Protein AF-A0AAD2KLX4-F1 (afdb_monomer)

Structure (mmCIF, N/CA/C/O backbone):
data_AF-A0AAD2KLX4-F1
#
_entry.id   AF-A0AAD2KLX4-F1
#
loop_
_atom_site.group_PDB
_atom_site.id
_atom_site.type_symbol
_atom_site.label_atom_id
_atom_site.label_alt_id
_atom_site.label_comp_id
_atom_site.label_asym_id
_atom_site.label_entity_id
_atom_site.label_seq_id
_atom_site.pdbx_PDB_ins_code
_atom_site.Cartn_x
_atom_site.Cartn_y
_atom_site.Cartn_z
_atom_site.occupancy
_atom_site.B_iso_or_equiv
_atom_site.auth_seq_id
_atom_site.auth_comp_id
_atom_site.auth_asym_id
_atom_site.auth_atom_id
_atom_site.pdbx_PDB_model_num
ATOM 1 N N . MET A 1 1 ? -12.141 11.901 -12.619 1.00 34.97 1 MET A N 1
ATOM 2 C CA . MET A 1 1 ? -11.637 10.530 -12.372 1.00 34.97 1 MET A CA 1
ATOM 3 C C . MET A 1 1 ? -11.408 9.845 -13.720 1.00 34.97 1 MET A C 1
ATOM 5 O O . MET A 1 1 ? -12.305 9.192 -14.237 1.00 34.97 1 MET A O 1
ATOM 9 N N . ALA A 1 2 ? -10.255 10.088 -14.349 1.00 36.78 2 ALA A N 1
ATOM 10 C CA . ALA A 1 2 ? -9.918 9.531 -15.660 1.00 36.78 2 ALA A CA 1
ATOM 11 C C . ALA A 1 2 ? -9.319 8.126 -15.485 1.00 36.78 2 ALA A C 1
ATOM 13 O O . ALA A 1 2 ? -8.356 7.954 -14.743 1.00 36.78 2 ALA A O 1
ATOM 14 N N . ARG A 1 3 ? -9.912 7.119 -16.136 1.00 39.81 3 ARG A N 1
ATOM 15 C CA . ARG A 1 3 ? -9.394 5.741 -16.145 1.00 39.81 3 ARG A CA 1
ATOM 16 C C . ARG A 1 3 ? -8.003 5.719 -16.804 1.00 39.81 3 ARG A C 1
ATOM 18 O O . ARG A 1 3 ? -7.847 6.345 -17.855 1.00 39.81 3 ARG A O 1
ATOM 25 N N . PRO A 1 4 ? -7.003 5.020 -16.237 1.00 37.59 4 PRO A N 1
ATOM 26 C CA . PRO A 1 4 ? -5.656 5.006 -16.793 1.00 37.59 4 PRO A CA 1
ATOM 27 C C . PRO A 1 4 ? -5.650 4.298 -18.156 1.00 37.59 4 PRO A C 1
ATOM 29 O O . PRO A 1 4 ? -6.013 3.127 -18.272 1.00 37.59 4 PRO A O 1
ATOM 32 N N . ARG A 1 5 ? -5.251 5.046 -19.192 1.00 45.47 5 ARG A N 1
ATOM 33 C CA . ARG A 1 5 ? -5.024 4.582 -20.567 1.00 45.47 5 ARG A CA 1
ATOM 34 C C . ARG A 1 5 ? -3.809 3.653 -20.587 1.00 45.47 5 ARG A C 1
ATOM 36 O O . ARG A 1 5 ? -2.676 4.120 -20.608 1.00 45.47 5 ARG A O 1
ATOM 43 N N . ILE A 1 6 ? -4.038 2.345 -20.577 1.00 45.44 6 ILE A N 1
ATOM 44 C CA . ILE A 1 6 ? -2.997 1.332 -20.773 1.00 45.44 6 ILE A CA 1
ATOM 45 C C . ILE A 1 6 ? -3.353 0.601 -22.072 1.00 45.44 6 ILE A C 1
ATOM 47 O O . ILE A 1 6 ? -4.225 -0.259 -22.076 1.00 45.44 6 ILE A O 1
ATOM 51 N N . LEU A 1 7 ? -2.678 1.034 -23.147 1.00 59.00 7 LEU A N 1
ATOM 52 C CA . LEU A 1 7 ? -2.847 0.721 -24.577 1.00 59.00 7 LEU A CA 1
ATOM 53 C C . LEU A 1 7 ? -4.200 1.116 -25.211 1.00 59.00 7 LEU A C 1
ATOM 55 O O . LEU A 1 7 ? -5.100 0.285 -25.311 1.00 59.00 7 LEU A O 1
ATOM 59 N N . PRO A 1 8 ? -4.351 2.345 -25.744 1.00 63.38 8 PRO A N 1
ATOM 60 C CA . PRO A 1 8 ? -5.292 2.553 -26.830 1.00 63.38 8 PRO A CA 1
ATOM 61 C C . PRO A 1 8 ? -4.648 1.975 -28.094 1.00 63.38 8 PRO A C 1
ATOM 63 O O . PRO A 1 8 ? -3.840 2.640 -28.739 1.00 63.38 8 PRO A O 1
ATOM 66 N N . LEU A 1 9 ? -4.976 0.729 -28.451 1.00 63.53 9 LEU A N 1
ATOM 67 C CA . LEU A 1 9 ? -4.915 0.396 -29.874 1.00 63.53 9 LEU A CA 1
ATOM 68 C C . LEU A 1 9 ? -5.769 1.445 -30.601 1.00 63.53 9 LEU A C 1
ATOM 70 O O . LEU A 1 9 ? -6.871 1.729 -30.119 1.00 63.53 9 LEU A O 1
ATOM 74 N N . PRO A 1 10 ? -5.290 2.040 -31.707 1.00 77.38 10 PRO A N 1
ATOM 75 C CA . PRO A 1 10 ? -6.130 2.869 -32.558 1.00 77.38 10 PRO A CA 1
ATOM 76 C C . PRO A 1 10 ? -7.453 2.146 -32.829 1.00 77.38 10 PRO A C 1
ATOM 78 O O . PRO A 1 10 ? -7.454 0.935 -33.066 1.00 77.38 10 PRO A O 1
ATOM 81 N N . ASP A 1 11 ? -8.581 2.860 -32.798 1.00 71.06 11 ASP A N 1
ATOM 82 C CA . ASP A 1 11 ? -9.908 2.251 -33.001 1.00 71.06 11 ASP A CA 1
ATOM 83 C C . ASP A 1 11 ? -9.987 1.460 -34.322 1.00 71.06 11 ASP A C 1
ATOM 85 O O . ASP A 1 11 ? -10.720 0.472 -34.435 1.00 71.06 11 ASP A O 1
ATOM 89 N N . GLU A 1 12 ? -9.176 1.857 -35.304 1.00 76.62 12 GLU A N 1
ATOM 90 C CA . GLU A 1 12 ? -8.983 1.180 -36.588 1.00 76.62 12 GLU A CA 1
ATOM 91 C C . GLU A 1 12 ? -8.383 -0.228 -36.457 1.00 76.62 12 GLU A C 1
ATOM 93 O O . GLU A 1 12 ? -8.753 -1.112 -37.223 1.00 76.62 12 GLU A O 1
ATOM 98 N N . GLN A 1 13 ? -7.520 -0.467 -35.466 1.00 81.06 13 GLN A N 1
ATOM 99 C CA . GLN A 1 13 ? -6.910 -1.769 -35.171 1.00 81.06 13 GLN A CA 1
ATOM 100 C C . GLN A 1 13 ? -7.766 -2.597 -34.200 1.00 81.06 13 GLN A C 1
ATOM 102 O O . GLN A 1 13 ? -7.834 -3.821 -34.309 1.00 81.06 13 GLN A O 1
ATOM 107 N N . ALA A 1 14 ? -8.487 -1.953 -33.279 1.00 82.25 14 ALA A N 1
ATOM 108 C CA . ALA A 1 14 ? -9.335 -2.652 -32.313 1.00 82.25 14 ALA A CA 1
ATOM 109 C C . ALA A 1 14 ? -10.554 -3.334 -32.968 1.00 82.25 14 ALA A C 1
ATOM 111 O O . ALA A 1 14 ? -10.894 -4.470 -32.629 1.00 82.25 14 ALA A O 1
ATOM 112 N N . ARG A 1 15 ? -11.202 -2.675 -33.940 1.00 81.62 15 ARG A N 1
ATOM 113 C CA . ARG A 1 15 ? -12.375 -3.209 -34.664 1.00 81.62 15 ARG A CA 1
ATOM 114 C C . ARG A 1 15 ? -12.118 -4.531 -35.412 1.00 81.62 15 ARG A C 1
ATOM 116 O O . ARG A 1 15 ? -12.929 -5.445 -35.246 1.00 81.62 15 ARG A O 1
ATOM 123 N N . PRO A 1 16 ? -11.060 -4.682 -36.233 1.00 85.06 16 PRO A N 1
ATOM 124 C CA . PRO A 1 16 ? -10.780 -5.941 -36.924 1.00 85.06 16 PRO A CA 1
ATOM 125 C C . PRO A 1 16 ? -10.404 -7.065 -35.953 1.00 85.06 16 PRO A C 1
ATOM 127 O O . PRO A 1 16 ? -10.847 -8.194 -36.153 1.00 85.06 16 PRO A O 1
ATOM 130 N N . ILE A 1 17 ? -9.687 -6.758 -34.863 1.00 85.50 17 ILE A N 1
ATOM 131 C CA . ILE A 1 17 ? -9.382 -7.742 -33.814 1.00 85.50 17 ILE A CA 1
ATOM 132 C C . ILE A 1 17 ? -10.675 -8.210 -33.132 1.00 85.50 17 ILE A C 1
ATOM 134 O O . ILE A 1 17 ? -10.863 -9.410 -32.967 1.00 85.50 17 ILE A O 1
ATOM 138 N N . ALA A 1 18 ? -11.607 -7.302 -32.813 1.00 86.25 18 ALA A N 1
ATOM 139 C CA . ALA A 1 18 ? -12.902 -7.656 -32.214 1.00 86.25 18 ALA A CA 1
ATOM 140 C C . ALA A 1 18 ? -13.702 -8.629 -33.080 1.00 86.25 18 ALA A C 1
ATOM 142 O O . ALA A 1 18 ? -14.202 -9.642 -32.595 1.00 86.25 18 ALA A O 1
ATOM 143 N N . ARG A 1 19 ? -13.804 -8.322 -34.379 1.00 87.19 19 ARG A N 1
ATOM 144 C CA . ARG A 1 19 ? -14.529 -9.163 -35.336 1.00 87.19 19 ARG A CA 1
ATOM 145 C C . ARG A 1 19 ? -13.865 -10.526 -35.492 1.00 87.19 19 ARG A C 1
ATOM 147 O O . ARG A 1 19 ? -14.564 -11.530 -35.536 1.00 87.19 19 ARG A O 1
ATOM 154 N N . GLY A 1 20 ? -12.534 -10.565 -35.550 1.00 86.69 20 GLY A N 1
ATOM 155 C CA . GLY A 1 20 ? -11.795 -11.821 -35.639 1.00 86.69 20 GLY A CA 1
ATOM 156 C C . GLY A 1 20 ? -11.936 -12.675 -34.377 1.00 86.69 20 GLY A C 1
ATOM 157 O O . GLY A 1 20 ? -12.155 -13.873 -34.489 1.00 86.69 20 GLY A O 1
ATOM 158 N N . VAL A 1 21 ? -11.921 -12.067 -33.186 1.00 88.38 21 VAL A N 1
ATOM 159 C CA . VAL A 1 21 ? -12.188 -12.762 -31.914 1.00 88.38 21 VAL A CA 1
ATOM 160 C C . VAL A 1 21 ? -13.581 -13.389 -31.911 1.00 88.38 21 VAL A C 1
ATOM 162 O O . VAL A 1 21 ? -13.707 -14.577 -31.629 1.00 88.38 21 VAL A O 1
ATOM 165 N N . GLN A 1 22 ? -14.612 -12.632 -32.298 1.00 86.88 22 GLN A N 1
ATOM 166 C CA . GLN A 1 22 ? -15.978 -13.157 -32.397 1.00 86.88 22 GLN A CA 1
ATOM 167 C C . GLN A 1 22 ? -16.091 -14.289 -33.425 1.00 86.88 22 GLN A C 1
ATOM 169 O O . GLN A 1 22 ? -16.804 -15.258 -33.186 1.00 86.88 22 GLN A O 1
ATOM 174 N N . ALA A 1 23 ? -15.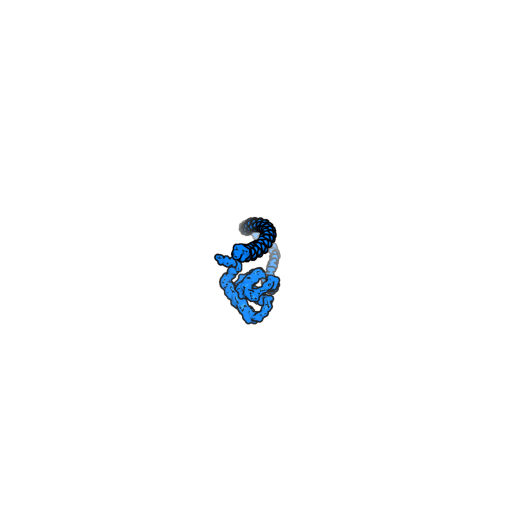371 -14.201 -34.549 1.00 88.25 23 ALA A N 1
ATOM 175 C CA . ALA A 1 23 ? -15.339 -15.261 -35.553 1.00 88.25 23 ALA A CA 1
ATOM 176 C C . ALA A 1 23 ? -14.674 -16.544 -35.023 1.00 88.25 23 ALA A C 1
ATOM 178 O O . ALA A 1 23 ? -15.196 -17.631 -35.260 1.00 88.25 23 ALA A O 1
ATOM 179 N N . ILE A 1 24 ? -13.574 -16.426 -34.270 1.00 88.31 24 ILE A N 1
ATOM 180 C CA . ILE A 1 24 ? -12.896 -17.565 -33.625 1.00 88.31 24 ILE A CA 1
ATOM 181 C C . ILE A 1 24 ? -13.816 -18.208 -32.575 1.00 88.31 24 ILE A C 1
ATOM 183 O O . ILE A 1 24 ? -13.956 -19.431 -32.533 1.00 88.31 24 ILE A O 1
ATOM 187 N N . GLU A 1 25 ? -14.488 -17.400 -31.748 1.00 87.00 25 GLU A N 1
ATOM 188 C CA . GLU A 1 25 ? -15.433 -17.904 -30.743 1.00 87.00 25 GLU A CA 1
ATOM 189 C C . GLU A 1 25 ? -16.650 -18.588 -31.376 1.00 87.00 25 GLU A C 1
ATOM 191 O O . GLU A 1 25 ? -17.061 -19.652 -30.912 1.00 87.00 25 GLU A O 1
ATOM 196 N N . ALA A 1 26 ? -17.195 -18.021 -32.456 1.00 86.56 26 ALA A N 1
ATOM 197 C CA . ALA A 1 26 ? -18.313 -18.605 -33.190 1.00 86.56 26 ALA A CA 1
ATOM 198 C C . ALA A 1 26 ? -17.924 -19.899 -33.922 1.00 86.56 26 ALA A C 1
ATOM 200 O O . ALA A 1 26 ? -18.728 -20.828 -33.991 1.00 86.56 26 ALA A O 1
ATOM 201 N N . ALA A 1 27 ? -16.698 -19.983 -34.446 1.00 86.38 27 ALA A N 1
ATOM 202 C CA . ALA A 1 27 ? -16.203 -21.175 -35.129 1.00 86.38 27 ALA A CA 1
ATOM 203 C C . ALA A 1 27 ? -15.976 -22.351 -34.167 1.00 86.38 27 ALA A C 1
ATOM 205 O O . ALA A 1 27 ? -16.115 -23.507 -34.571 1.00 86.38 27 ALA A O 1
ATOM 206 N N . ARG A 1 28 ? -15.616 -22.078 -32.904 1.00 83.12 28 ARG A N 1
ATOM 207 C CA . ARG A 1 28 ? -15.336 -23.111 -31.895 1.00 83.12 28 ARG A CA 1
ATOM 208 C C . ARG A 1 28 ? -15.851 -22.724 -30.504 1.00 83.12 28 ARG A C 1
ATOM 210 O O . ARG A 1 28 ? -15.051 -22.360 -29.628 1.00 83.12 28 ARG A O 1
ATOM 217 N N . PRO A 1 29 ? -17.165 -22.853 -30.255 1.00 82.44 29 PRO A N 1
ATOM 218 C CA . PRO A 1 29 ? -17.716 -22.636 -28.925 1.00 82.44 29 PRO A CA 1
ATOM 219 C C . PRO A 1 29 ? -17.126 -23.663 -27.946 1.00 82.44 29 PRO A C 1
ATOM 221 O O . PRO A 1 29 ? -17.185 -24.867 -28.179 1.00 82.44 29 PRO A O 1
ATOM 224 N N . GLY A 1 30 ? -16.526 -23.190 -26.850 1.00 80.19 30 GLY A N 1
ATOM 225 C CA . GLY A 1 30 ? -15.963 -24.056 -25.804 1.00 80.19 30 GLY A CA 1
ATOM 226 C C . GLY A 1 30 ? -14.563 -24.626 -26.073 1.00 80.19 30 GLY A C 1
ATOM 227 O O . GLY A 1 30 ? -14.115 -25.475 -25.307 1.00 80.19 30 GLY A O 1
ATOM 228 N N . SER A 1 31 ? -13.849 -24.153 -27.103 1.00 86.00 31 SER A N 1
ATOM 229 C CA . SER A 1 31 ? -12.442 -24.529 -27.348 1.00 86.00 31 SER A CA 1
ATOM 230 C C . SER A 1 31 ? -11.551 -24.301 -26.127 1.00 86.00 31 SER A C 1
ATOM 232 O O . SER A 1 31 ? -11.830 -23.429 -25.298 1.00 86.00 31 SER A O 1
ATOM 234 N N . SER A 1 32 ? -10.456 -25.052 -26.003 1.00 88.69 32 SER A N 1
ATOM 235 C CA . SER A 1 32 ? -9.492 -24.825 -24.923 1.00 88.69 32 SER A CA 1
ATOM 236 C C . SER A 1 32 ? -8.812 -23.454 -25.078 1.00 88.69 32 SER A C 1
ATOM 238 O O . SER A 1 32 ? -8.649 -22.938 -26.184 1.00 88.69 32 SER A O 1
ATOM 240 N N . ASN A 1 33 ? -8.373 -22.841 -23.971 1.00 87.56 33 ASN A N 1
ATOM 241 C CA . ASN A 1 33 ? -7.681 -21.543 -24.031 1.00 87.56 33 ASN A CA 1
ATOM 242 C C . ASN A 1 33 ? -6.427 -21.589 -24.925 1.00 87.56 33 ASN A C 1
ATOM 244 O O . ASN A 1 33 ? -6.060 -20.580 -25.517 1.00 87.56 33 ASN A O 1
ATOM 248 N N . ARG A 1 34 ? -5.786 -22.757 -25.044 1.00 87.19 34 ARG A N 1
ATOM 249 C CA . ARG A 1 34 ? -4.614 -22.964 -25.898 1.00 87.19 34 ARG A CA 1
ATOM 250 C C . ARG A 1 34 ? -4.971 -22.939 -27.384 1.00 87.19 34 ARG A C 1
ATOM 252 O O . ARG A 1 34 ? -4.295 -22.268 -28.153 1.00 87.19 34 ARG A O 1
ATOM 259 N N . GLU A 1 35 ? -6.039 -23.626 -27.781 1.00 86.75 35 GLU A N 1
ATOM 260 C CA . GLU A 1 35 ? -6.529 -23.615 -29.167 1.00 86.75 35 GLU A CA 1
ATOM 261 C C . GLU A 1 35 ? -6.974 -22.221 -29.598 1.00 86.75 35 GLU A C 1
ATOM 263 O O . GLU A 1 35 ? -6.652 -21.784 -30.698 1.00 86.75 35 GLU A O 1
ATOM 268 N N . PHE A 1 36 ? -7.651 -21.499 -28.705 1.00 90.44 36 PHE A N 1
ATOM 269 C CA . PHE A 1 36 ? -8.040 -20.117 -28.955 1.00 90.44 36 PHE A CA 1
ATOM 270 C C . PHE A 1 36 ? -6.817 -19.214 -29.186 1.00 90.44 36 PHE A C 1
ATOM 272 O O . PHE A 1 36 ? -6.787 -18.422 -30.126 1.00 90.44 36 PHE A O 1
ATOM 279 N N . LEU A 1 37 ? -5.777 -19.355 -28.356 1.00 90.75 37 LEU A N 1
ATOM 280 C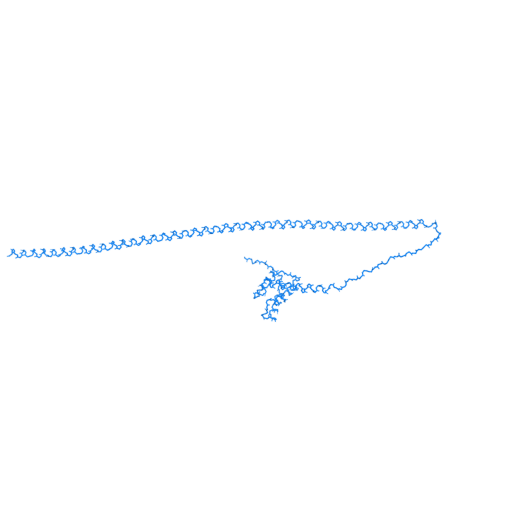 CA . LEU A 1 37 ? -4.551 -18.562 -28.473 1.00 90.75 37 LEU A CA 1
ATOM 281 C C . LEU A 1 37 ? -3.780 -18.826 -29.772 1.00 90.75 37 LEU A C 1
ATOM 283 O O . LEU A 1 37 ? -3.190 -17.887 -30.306 1.00 90.75 37 LEU A O 1
ATOM 287 N N . ARG A 1 38 ? -3.825 -20.053 -30.308 1.00 90.25 38 ARG A N 1
ATOM 288 C CA . ARG A 1 38 ? -3.199 -20.390 -31.598 1.00 90.25 38 ARG A CA 1
ATOM 289 C C . ARG A 1 38 ? -3.786 -19.611 -32.772 1.00 90.25 38 ARG A C 1
ATOM 291 O O . ARG A 1 38 ? -3.059 -19.306 -33.704 1.00 90.25 38 ARG A O 1
ATOM 298 N N . GLU A 1 39 ? -5.068 -19.259 -32.725 1.00 89.50 39 GLU A N 1
ATOM 299 C CA . GLU A 1 39 ? -5.718 -18.458 -33.775 1.00 89.50 39 GLU A CA 1
ATOM 300 C C . GLU A 1 39 ? -5.688 -16.956 -33.454 1.00 89.50 39 GLU A C 1
ATOM 302 O O . GLU A 1 39 ? -5.576 -16.114 -34.347 1.00 89.50 39 GLU A O 1
ATOM 307 N N . PHE A 1 40 ? -5.712 -16.608 -32.166 1.00 90.50 40 PHE A N 1
ATOM 308 C CA . PHE A 1 40 ? -5.690 -15.225 -31.700 1.00 90.50 40 PHE A CA 1
ATOM 309 C C . PHE A 1 40 ? -4.330 -14.535 -31.891 1.00 90.50 40 PHE A C 1
ATOM 311 O O . PHE A 1 40 ? -4.291 -13.380 -32.315 1.00 90.50 40 PHE A O 1
ATOM 318 N N . VAL A 1 41 ? -3.209 -15.211 -31.605 1.00 90.38 41 VAL A N 1
ATOM 319 C CA . VAL A 1 41 ? -1.862 -14.619 -31.737 1.00 90.38 41 VAL A CA 1
ATOM 320 C C . VAL A 1 41 ? -1.553 -14.209 -33.191 1.00 90.38 41 VAL A C 1
ATOM 322 O O . VAL A 1 41 ? -1.203 -13.043 -33.394 1.00 90.38 41 VAL A O 1
ATOM 325 N N . PRO A 1 42 ? -1.755 -15.066 -34.215 1.00 91.31 42 PRO A N 1
ATOM 326 C CA . PRO A 1 42 ? -1.575 -14.676 -35.614 1.00 91.31 42 PRO A CA 1
ATOM 327 C C . PRO A 1 42 ? -2.517 -13.551 -36.051 1.00 91.31 42 PRO A C 1
ATOM 329 O O . PRO A 1 42 ? -2.111 -12.663 -36.797 1.00 91.31 42 PRO A O 1
ATOM 332 N N . LEU A 1 43 ? -3.772 -13.561 -35.582 1.00 89.50 43 LEU A N 1
ATOM 333 C CA . LEU A 1 43 ? -4.755 -12.523 -35.903 1.00 89.50 43 LEU A CA 1
ATOM 334 C C . LEU A 1 43 ? -4.288 -11.142 -35.426 1.00 89.50 43 LEU A C 1
ATOM 336 O O . LEU A 1 43 ? -4.387 -10.172 -36.176 1.00 89.50 43 LEU A O 1
ATOM 340 N N . VAL A 1 44 ? -3.763 -11.053 -34.201 1.00 88.19 44 VAL A N 1
ATOM 341 C CA . VAL A 1 44 ? -3.230 -9.797 -33.659 1.00 88.19 44 VAL A CA 1
ATOM 342 C C . VAL A 1 44 ? -2.009 -9.354 -34.457 1.00 88.19 44 VAL A C 1
ATOM 344 O O . VAL A 1 44 ? -1.998 -8.221 -34.924 1.00 88.19 44 VAL A O 1
ATOM 347 N N . VAL A 1 45 ? -1.043 -10.246 -34.708 1.00 88.69 45 VAL A N 1
ATOM 348 C CA . VAL A 1 45 ? 0.170 -9.924 -35.486 1.00 88.69 45 VAL A CA 1
ATOM 349 C C . VAL A 1 45 ? -0.173 -9.476 -36.910 1.00 88.69 45 VAL A C 1
ATOM 351 O O . VAL A 1 45 ? 0.448 -8.556 -37.428 1.00 88.69 45 VAL A O 1
ATOM 354 N N . LYS A 1 46 ? -1.200 -10.058 -37.538 1.00 89.31 46 LYS A N 1
ATOM 355 C CA . LYS A 1 46 ? -1.670 -9.652 -38.870 1.00 89.31 46 LYS A CA 1
ATOM 356 C C . LYS A 1 46 ? -2.243 -8.231 -38.893 1.00 89.31 46 LYS A C 1
ATOM 358 O O . LYS A 1 46 ? -2.135 -7.555 -39.911 1.00 89.31 46 LYS A O 1
ATOM 363 N N . VAL A 1 47 ? -2.878 -7.795 -37.806 1.00 86.31 47 VAL A N 1
ATOM 364 C CA . VAL A 1 47 ? -3.493 -6.461 -37.708 1.00 86.31 47 VAL A CA 1
ATOM 365 C C . VAL A 1 47 ? -2.486 -5.406 -37.254 1.00 86.31 47 VAL A C 1
ATOM 367 O O . VAL A 1 47 ? -2.527 -4.281 -37.745 1.00 86.31 47 VAL A O 1
ATOM 370 N N . THR A 1 48 ? -1.599 -5.743 -36.317 1.00 85.19 48 THR A N 1
ATOM 371 C CA . THR A 1 48 ? -0.661 -4.781 -35.723 1.00 85.19 48 THR A CA 1
ATOM 372 C C . THR A 1 48 ? 0.713 -4.779 -36.377 1.00 85.19 48 THR A C 1
ATOM 374 O O . THR A 1 48 ? 1.448 -3.815 -36.208 1.00 85.19 48 THR A O 1
ATOM 377 N N . GLY A 1 49 ? 1.084 -5.841 -37.097 1.00 83.81 49 GLY A N 1
ATOM 378 C CA . GLY A 1 49 ? 2.430 -6.033 -37.648 1.00 83.81 49 GLY A CA 1
ATOM 379 C C . GLY A 1 49 ? 3.495 -6.368 -36.596 1.00 83.81 49 GLY A C 1
ATOM 380 O O . GLY A 1 49 ? 4.641 -6.629 -36.948 1.00 83.81 49 GLY A O 1
ATOM 381 N N . GLU A 1 50 ? 3.128 -6.396 -35.313 1.00 83.62 50 GLU A N 1
ATOM 382 C CA . GLU A 1 50 ? 4.052 -6.546 -34.189 1.00 83.62 50 GLU A CA 1
ATOM 383 C C . GLU A 1 50 ? 3.656 -7.709 -33.278 1.00 83.62 50 GLU A C 1
ATOM 385 O O . GLU A 1 50 ? 2.479 -7.922 -32.969 1.00 83.62 50 GLU A O 1
ATOM 390 N N . LEU A 1 51 ? 4.663 -8.446 -32.800 1.00 87.75 51 LEU A N 1
ATOM 391 C CA . LEU A 1 51 ? 4.494 -9.504 -31.810 1.00 87.75 51 LEU A CA 1
ATOM 392 C C . LEU A 1 51 ? 4.677 -8.932 -30.400 1.00 87.75 51 LEU A C 1
ATOM 394 O O . LEU A 1 51 ? 5.796 -8.651 -29.969 1.00 87.75 51 LEU A O 1
ATOM 398 N N . PHE A 1 52 ? 3.578 -8.787 -29.665 1.00 86.00 52 PHE A N 1
ATOM 399 C CA . PHE A 1 52 ? 3.611 -8.248 -28.307 1.00 86.00 52 PHE A CA 1
ATOM 400 C C . PHE A 1 52 ? 4.019 -9.285 -27.245 1.00 86.00 52 PHE A C 1
ATOM 402 O O . PHE A 1 52 ? 3.977 -10.495 -27.452 1.00 86.00 52 PHE A O 1
ATOM 409 N N . GLY A 1 53 ? 4.389 -8.808 -26.054 1.00 86.25 53 GLY A N 1
ATOM 410 C CA . GLY A 1 53 ? 4.638 -9.669 -24.896 1.00 86.25 53 GLY A CA 1
ATOM 411 C C . GLY A 1 53 ? 3.355 -10.253 -24.285 1.00 86.25 53 GLY A C 1
ATOM 412 O O . GLY A 1 53 ? 2.254 -9.726 -24.464 1.00 86.25 53 GLY A O 1
ATOM 413 N N . ALA A 1 54 ? 3.499 -11.313 -23.483 1.00 86.75 54 ALA A N 1
ATOM 414 C CA . ALA A 1 54 ? 2.376 -12.040 -22.879 1.00 86.75 54 ALA A CA 1
ATOM 415 C C . ALA A 1 54 ? 1.430 -11.160 -22.039 1.00 86.75 54 ALA A C 1
ATOM 417 O O . ALA A 1 54 ? 0.214 -11.341 -22.080 1.00 86.75 54 ALA A O 1
ATOM 418 N N . GLN A 1 55 ? 1.962 -10.163 -21.323 1.00 84.69 55 GLN A N 1
ATOM 419 C CA . GLN A 1 55 ? 1.141 -9.234 -20.537 1.00 84.69 55 GLN A CA 1
ATOM 420 C C . GLN A 1 55 ? 0.218 -8.375 -21.413 1.00 84.69 55 GLN A C 1
ATOM 422 O O . GLN A 1 55 ? -0.905 -8.068 -21.012 1.00 84.69 55 GLN A O 1
ATOM 427 N N . THR A 1 56 ? 0.672 -7.990 -22.606 1.00 85.31 56 THR A N 1
ATOM 428 C CA . THR A 1 56 ? -0.131 -7.214 -23.555 1.00 85.31 56 THR A CA 1
ATOM 429 C C . THR A 1 56 ? -1.250 -8.078 -24.113 1.00 85.31 56 THR A C 1
ATOM 431 O O . THR A 1 56 ? -2.408 -7.681 -24.043 1.00 85.31 56 THR A O 1
ATOM 434 N N . PHE A 1 57 ? -0.940 -9.302 -24.545 1.00 87.25 57 PHE A N 1
ATOM 435 C CA . PHE A 1 57 ? -1.953 -10.261 -24.988 1.00 87.25 57 PHE A CA 1
ATOM 436 C C . PHE A 1 57 ? -3.007 -10.544 -23.909 1.00 87.25 57 PHE A C 1
ATOM 438 O O . PHE A 1 57 ? -4.196 -10.556 -24.209 1.00 87.25 57 PHE A O 1
ATOM 445 N N . GLN A 1 58 ? -2.616 -10.670 -22.637 1.00 87.69 58 GLN A N 1
ATOM 446 C CA . GLN A 1 58 ? -3.574 -10.813 -21.535 1.00 87.69 58 GLN A CA 1
ATOM 447 C C . GLN A 1 58 ? -4.483 -9.594 -21.355 1.00 87.69 58 GLN A C 1
ATOM 449 O O . GLN A 1 58 ? -5.673 -9.753 -21.082 1.00 87.69 58 GLN A O 1
ATOM 454 N N . LYS A 1 59 ? -3.947 -8.377 -21.496 1.00 87.06 59 LYS A N 1
ATOM 455 C CA . LYS A 1 59 ? -4.754 -7.149 -21.435 1.00 87.06 59 LYS A CA 1
ATOM 456 C C . LYS A 1 59 ? -5.754 -7.091 -22.592 1.00 87.06 59 LYS A C 1
ATOM 458 O O . LYS A 1 59 ? -6.918 -6.787 -22.352 1.00 87.06 59 LYS A O 1
ATOM 463 N N . LEU A 1 60 ? -5.329 -7.463 -23.801 1.00 86.38 60 LEU A N 1
ATOM 464 C CA . LEU A 1 60 ? -6.204 -7.538 -24.974 1.00 86.38 60 LEU A CA 1
ATOM 465 C C . LEU A 1 60 ? -7.305 -8.579 -24.802 1.00 86.38 60 LEU A C 1
ATOM 467 O O . LEU A 1 60 ? -8.464 -8.292 -25.076 1.00 86.38 60 LEU A O 1
ATOM 471 N N . LEU A 1 61 ? -6.978 -9.752 -24.267 1.00 88.06 61 LEU A N 1
ATOM 472 C CA . LEU A 1 61 ? -7.975 -10.783 -23.985 1.00 88.06 61 LEU A CA 1
ATOM 473 C C . LEU A 1 61 ? -8.998 -10.320 -22.951 1.00 88.06 61 LEU A C 1
ATOM 475 O O . LEU A 1 61 ? -10.189 -10.483 -23.172 1.00 88.06 61 LEU A O 1
ATOM 479 N N . ARG A 1 62 ? -8.573 -9.651 -21.873 1.00 87.69 62 ARG A N 1
ATOM 480 C CA . ARG A 1 62 ? -9.513 -9.089 -20.885 1.00 87.69 62 ARG A CA 1
ATOM 481 C C . ARG A 1 62 ? -10.462 -8.053 -21.484 1.00 87.69 62 ARG A C 1
ATOM 483 O O . ARG A 1 62 ? -11.578 -7.916 -20.994 1.00 87.69 62 ARG A O 1
ATOM 490 N N . GLN A 1 63 ? -10.019 -7.317 -22.500 1.00 86.69 63 GLN A N 1
ATOM 491 C CA . GLN A 1 63 ? -10.824 -6.289 -23.152 1.00 86.69 63 GLN A CA 1
ATOM 492 C C . GLN A 1 63 ? -11.780 -6.866 -24.205 1.00 86.69 63 GLN A C 1
ATOM 494 O O . GLN A 1 63 ? -12.910 -6.396 -24.311 1.00 86.69 63 GLN A O 1
ATOM 499 N N . MET A 1 64 ? -11.336 -7.865 -24.972 1.00 84.44 64 MET A N 1
ATOM 500 C CA . MET A 1 64 ? -12.049 -8.356 -26.160 1.00 84.44 64 MET A CA 1
ATOM 501 C C . MET A 1 64 ? -12.788 -9.683 -25.930 1.00 84.44 64 MET A C 1
ATOM 503 O O . MET A 1 64 ? -13.767 -9.950 -26.615 1.00 84.44 64 MET A O 1
ATOM 507 N N . ALA A 1 65 ? -12.336 -10.496 -24.972 1.00 84.38 65 ALA A N 1
ATOM 508 C CA . ALA A 1 65 ? -12.885 -11.809 -24.624 1.00 84.38 65 ALA A CA 1
ATOM 509 C C . ALA A 1 65 ? -12.816 -12.034 -23.094 1.00 84.38 65 ALA A C 1
ATOM 511 O O . ALA A 1 65 ? -12.039 -12.865 -22.611 1.00 84.38 65 ALA A O 1
ATOM 512 N N . PRO A 1 66 ? -13.611 -11.298 -22.289 1.00 84.19 66 PRO A N 1
ATOM 513 C CA . PRO A 1 66 ? -13.478 -11.271 -20.827 1.00 84.19 66 PRO A CA 1
ATOM 514 C C . PRO A 1 66 ? -13.727 -12.629 -20.150 1.00 84.19 66 PRO A C 1
ATOM 516 O O . PRO A 1 66 ? -13.274 -12.850 -19.030 1.00 84.19 66 PRO A O 1
ATOM 519 N N . HIS A 1 67 ? -14.414 -13.552 -20.824 1.00 84.44 67 HIS A N 1
ATOM 520 C CA . HIS A 1 67 ? -14.677 -14.907 -20.331 1.00 84.44 67 HIS A CA 1
ATOM 521 C C . HIS A 1 67 ? -13.466 -15.848 -20.452 1.00 84.44 67 HIS A C 1
ATOM 523 O O . HIS A 1 67 ? -13.488 -16.955 -19.916 1.00 84.44 67 HIS A O 1
ATOM 529 N N . ARG A 1 68 ? -12.397 -15.427 -21.140 1.00 83.56 68 ARG A N 1
ATOM 530 C CA . ARG A 1 68 ? -11.178 -16.211 -21.358 1.00 83.56 68 ARG A CA 1
ATOM 531 C C . ARG A 1 68 ? -10.050 -15.683 -20.476 1.00 83.56 68 ARG A C 1
ATOM 533 O O . ARG A 1 68 ? -9.509 -14.604 -20.703 1.00 83.56 68 ARG A O 1
ATOM 540 N N . THR A 1 69 ? -9.645 -16.475 -19.485 1.00 85.12 69 THR A N 1
ATOM 541 C CA . THR A 1 69 ? -8.558 -16.122 -18.554 1.00 85.12 69 THR A CA 1
ATOM 542 C C . THR A 1 69 ? -7.396 -17.119 -18.633 1.00 85.12 69 THR A C 1
ATOM 544 O O . THR A 1 69 ? -7.207 -17.916 -17.710 1.00 85.12 69 THR A O 1
ATOM 547 N N . PRO A 1 70 ? -6.613 -17.135 -19.729 1.00 87.19 70 PRO A N 1
ATOM 548 C CA . PRO A 1 70 ? -5.422 -17.974 -19.800 1.00 87.19 70 PRO A CA 1
ATOM 549 C C . PRO A 1 70 ? -4.355 -17.509 -18.799 1.00 87.19 70 PRO A C 1
ATOM 551 O O . PRO A 1 70 ? -4.180 -16.309 -18.559 1.00 87.19 70 PRO A O 1
ATOM 554 N N . SER A 1 71 ? -3.607 -18.459 -18.233 1.00 87.31 71 SER A N 1
ATOM 555 C CA . SER A 1 71 ? -2.445 -18.148 -17.398 1.00 87.31 71 SER A CA 1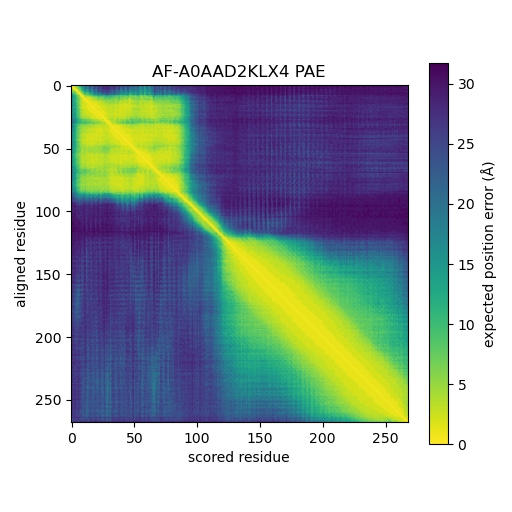
ATOM 556 C C . SER A 1 71 ? -1.335 -17.497 -18.235 1.00 87.31 71 SER A C 1
ATOM 558 O O . SER A 1 71 ? -1.286 -17.629 -19.459 1.00 87.31 71 SER A O 1
ATOM 560 N N . SER A 1 72 ? -0.414 -16.782 -17.579 1.00 86.62 72 SER A N 1
ATOM 561 C CA . SER A 1 72 ? 0.722 -16.144 -18.270 1.00 86.62 72 SER A CA 1
ATOM 562 C C . SER A 1 72 ? 1.614 -17.159 -18.978 1.00 86.62 72 SER A C 1
ATOM 564 O O . SER A 1 72 ? 2.149 -16.852 -20.039 1.00 86.62 72 SER A O 1
ATOM 566 N N . THR A 1 73 ? 1.736 -18.362 -18.415 1.00 85.69 73 THR A N 1
ATOM 567 C CA . THR A 1 73 ? 2.508 -19.464 -18.993 1.00 85.69 73 THR A CA 1
ATOM 568 C C . THR A 1 73 ? 1.890 -19.939 -20.304 1.00 85.69 73 THR A C 1
ATOM 570 O O . THR A 1 73 ? 2.572 -19.954 -21.317 1.00 85.69 73 THR A O 1
ATOM 573 N N . THR A 1 74 ? 0.574 -20.174 -20.347 1.00 86.94 74 THR A N 1
ATOM 574 C CA . THR A 1 74 ? -0.113 -20.611 -21.575 1.00 86.94 74 THR A CA 1
ATOM 575 C C . THR A 1 74 ? -0.019 -19.583 -22.704 1.00 86.94 74 THR A C 1
ATOM 577 O O . THR A 1 74 ? 0.082 -19.953 -23.871 1.00 86.94 74 THR A O 1
ATOM 580 N N . VAL A 1 75 ? -0.030 -18.286 -22.377 1.00 86.12 75 VAL A N 1
ATOM 581 C CA . VAL A 1 75 ? 0.168 -17.221 -23.373 1.00 86.12 75 VAL A CA 1
ATOM 582 C C . VAL A 1 75 ? 1.613 -17.202 -23.881 1.00 86.12 75 VAL A C 1
ATOM 584 O O . VAL A 1 75 ? 1.827 -17.062 -25.081 1.00 86.12 75 VAL A O 1
ATOM 587 N N . GLN A 1 76 ? 2.603 -17.362 -22.998 1.00 86.56 76 GLN A N 1
ATOM 588 C CA . GLN A 1 76 ? 4.014 -17.447 -23.392 1.00 86.56 76 GLN A CA 1
ATOM 589 C C . GLN A 1 76 ? 4.291 -18.666 -24.275 1.00 86.56 76 GLN A C 1
ATOM 591 O O . GLN A 1 76 ? 4.962 -18.520 -25.295 1.00 86.56 76 GLN A O 1
ATOM 596 N N . ASP A 1 77 ? 3.720 -19.822 -23.934 1.00 86.19 77 ASP A N 1
ATOM 597 C CA . ASP A 1 77 ? 3.851 -21.053 -24.714 1.00 86.19 77 ASP A CA 1
ATOM 598 C C . ASP A 1 77 ? 3.289 -20.872 -26.130 1.00 86.19 77 ASP A C 1
ATOM 600 O O . ASP A 1 77 ? 3.945 -21.233 -27.104 1.00 86.19 77 ASP A O 1
ATOM 604 N N . ALA A 1 78 ? 2.117 -20.238 -26.266 1.00 86.19 78 ALA A N 1
ATOM 605 C CA . ALA A 1 78 ? 1.508 -19.958 -27.568 1.00 86.19 78 ALA A CA 1
ATOM 606 C C . ALA A 1 78 ? 2.318 -18.948 -28.405 1.00 86.19 78 ALA A C 1
ATOM 608 O O . ALA A 1 78 ? 2.439 -19.101 -29.619 1.00 86.19 78 ALA A O 1
ATOM 609 N N . ILE A 1 79 ? 2.908 -17.927 -27.772 1.00 87.44 79 ILE A N 1
ATOM 610 C CA . ILE A 1 79 ? 3.798 -16.966 -28.450 1.00 87.44 79 ILE A CA 1
ATOM 611 C C . ILE A 1 79 ? 5.084 -17.657 -28.921 1.00 87.44 79 ILE A C 1
ATOM 613 O O . ILE A 1 79 ? 5.570 -17.369 -30.015 1.00 87.44 79 ILE A O 1
ATOM 617 N N . HIS A 1 80 ? 5.645 -18.552 -28.105 1.00 86.94 80 HIS A N 1
ATOM 618 C CA . HIS A 1 80 ? 6.840 -19.312 -28.460 1.00 86.94 80 HIS A CA 1
ATOM 619 C C . HIS A 1 80 ? 6.561 -20.287 -29.610 1.00 86.94 80 HIS A C 1
ATOM 621 O O . HIS A 1 80 ? 7.350 -20.352 -30.550 1.00 86.94 80 HIS A O 1
ATOM 627 N N . GLU A 1 81 ? 5.430 -20.997 -29.559 1.00 88.38 81 GLU A N 1
ATOM 628 C CA . GLU A 1 81 ? 4.946 -21.874 -30.632 1.00 88.38 81 GLU A CA 1
ATOM 629 C C . GLU A 1 81 ? 4.829 -21.088 -31.950 1.00 88.38 81 GLU A C 1
ATOM 631 O O . GLU A 1 81 ? 5.504 -21.423 -32.923 1.00 88.38 81 GLU A O 1
ATOM 636 N N . TYR A 1 82 ? 4.143 -19.940 -31.941 1.00 86.19 82 TYR A N 1
ATOM 637 C CA . TYR A 1 82 ? 4.031 -19.069 -33.116 1.00 86.19 82 TYR A CA 1
ATOM 638 C C . TYR A 1 82 ? 5.389 -18.554 -33.629 1.00 86.19 82 TYR A C 1
ATOM 640 O O . TYR A 1 82 ? 5.658 -18.568 -34.829 1.00 86.19 82 TYR A O 1
ATOM 648 N N . ARG A 1 83 ? 6.292 -18.120 -32.736 1.00 86.44 83 ARG A N 1
ATOM 649 C CA . ARG A 1 83 ? 7.638 -17.663 -33.128 1.00 86.44 83 ARG A CA 1
ATOM 650 C C . ARG A 1 83 ? 8.455 -18.791 -33.764 1.00 86.44 83 ARG A C 1
ATOM 652 O O . ARG A 1 83 ? 9.212 -18.523 -34.694 1.00 86.44 83 ARG A O 1
ATOM 659 N N . SER A 1 84 ? 8.316 -20.022 -33.273 1.00 83.94 84 SER A N 1
ATOM 660 C CA . SER A 1 84 ? 8.999 -21.182 -33.850 1.00 83.94 84 SER A CA 1
ATOM 661 C C . SER A 1 84 ? 8.463 -21.550 -35.235 1.00 83.94 84 SER A C 1
ATOM 663 O O . SER A 1 84 ? 9.259 -21.861 -36.116 1.00 83.94 84 SER A O 1
ATOM 665 N N . GLU A 1 85 ? 7.153 -21.418 -35.465 1.00 82.62 85 GLU A N 1
ATOM 666 C CA . GLU A 1 85 ? 6.521 -21.652 -36.770 1.00 82.62 85 GLU A CA 1
ATOM 667 C C . GLU A 1 85 ? 6.935 -20.586 -37.800 1.00 82.62 85 GLU A C 1
ATOM 669 O O . GLU A 1 85 ? 7.404 -20.921 -38.886 1.00 82.62 85 GLU A O 1
ATOM 674 N N . VAL A 1 86 ? 6.881 -19.299 -37.437 1.00 79.75 86 VAL A N 1
ATOM 675 C CA . VAL A 1 86 ? 7.279 -18.192 -38.332 1.00 79.75 86 VAL A CA 1
ATOM 676 C C . VAL A 1 86 ? 8.793 -18.168 -38.584 1.00 79.75 86 VAL A C 1
ATOM 678 O O . VAL A 1 86 ? 9.241 -17.870 -39.692 1.00 79.75 86 VAL A O 1
ATOM 681 N N . GLY A 1 87 ? 9.602 -18.505 -37.575 1.00 64.25 87 GLY A N 1
ATOM 682 C CA . GLY A 1 87 ? 11.054 -18.633 -37.722 1.00 64.25 87 GLY A CA 1
ATOM 683 C C . GLY A 1 87 ? 11.464 -19.801 -38.626 1.00 64.25 87 GLY A C 1
ATOM 684 O O . GLY A 1 87 ? 12.436 -19.681 -39.372 1.00 64.25 87 GLY A O 1
ATOM 685 N N . ALA A 1 88 ? 10.709 -20.904 -38.610 1.00 57.25 88 ALA A N 1
ATOM 686 C CA . ALA A 1 88 ? 10.921 -22.038 -39.508 1.00 57.25 88 ALA A CA 1
ATOM 687 C C . ALA A 1 88 ? 10.562 -21.708 -40.970 1.00 57.25 88 ALA A C 1
ATOM 689 O O . ALA A 1 88 ? 11.262 -22.156 -41.880 1.00 57.25 88 ALA A O 1
ATOM 690 N N . ASP A 1 89 ? 9.543 -20.875 -41.202 1.00 53.44 89 ASP A N 1
ATOM 691 C CA . ASP A 1 89 ? 9.188 -20.403 -42.548 1.00 53.44 89 ASP A CA 1
ATOM 692 C C . ASP A 1 89 ? 10.188 -19.372 -43.104 1.00 53.44 89 ASP A C 1
ATOM 694 O O . ASP A 1 89 ? 10.534 -19.426 -44.286 1.00 53.44 89 ASP A O 1
ATOM 698 N N . ALA A 1 90 ? 10.759 -18.501 -42.262 1.00 52.22 90 ALA A N 1
ATOM 699 C CA . ALA A 1 90 ? 11.834 -17.588 -42.674 1.00 52.22 90 ALA A CA 1
ATOM 700 C C . ALA A 1 90 ? 13.120 -18.331 -43.104 1.00 52.22 90 ALA A C 1
ATOM 702 O O . ALA A 1 90 ? 13.840 -17.870 -43.989 1.00 52.22 90 ALA A O 1
ATOM 703 N N . LEU A 1 91 ? 13.381 -19.514 -42.533 1.00 46.88 91 LEU A N 1
ATOM 704 C CA . LEU A 1 91 ? 14.494 -20.395 -42.914 1.00 46.88 91 LEU A CA 1
ATOM 705 C C . LEU A 1 91 ? 14.223 -21.219 -44.186 1.00 46.88 91 LEU A C 1
ATOM 707 O O . LEU A 1 91 ? 15.173 -21.690 -44.809 1.00 46.88 91 LEU A O 1
ATOM 711 N N . ARG A 1 92 ? 12.961 -21.371 -44.613 1.00 46.44 92 ARG A N 1
ATOM 712 C CA . ARG A 1 92 ? 12.605 -21.992 -45.906 1.00 46.44 92 ARG A CA 1
ATOM 713 C C . ARG A 1 92 ? 12.583 -21.006 -47.076 1.00 46.44 92 ARG A C 1
ATOM 715 O O . ARG A 1 92 ? 12.706 -21.443 -48.214 1.00 46.44 92 ARG A O 1
ATOM 722 N N . GLY A 1 93 ? 12.449 -19.705 -46.814 1.00 38.91 93 GLY A N 1
ATOM 723 C CA . GLY A 1 93 ? 12.415 -18.655 -47.842 1.00 38.91 93 GLY A CA 1
ATOM 724 C C . GLY A 1 93 ? 13.771 -18.044 -48.224 1.00 38.91 93 GLY A C 1
ATOM 725 O O . GLY A 1 93 ? 13.824 -17.250 -49.156 1.00 38.91 93 GLY A O 1
ATOM 726 N N . ALA A 1 94 ? 14.863 -18.387 -47.531 1.00 40.75 94 ALA A N 1
ATOM 727 C CA . ALA A 1 94 ? 16.177 -17.744 -47.680 1.00 40.75 94 ALA A CA 1
ATOM 728 C C . ALA A 1 94 ? 17.207 -18.559 -48.498 1.00 40.75 94 ALA A C 1
ATOM 730 O O . ALA A 1 94 ? 18.413 -18.376 -48.340 1.00 40.75 94 ALA A O 1
ATOM 731 N N . SER A 1 95 ? 16.752 -19.474 -49.358 1.00 40.84 95 SER A N 1
ATOM 732 C CA . SER A 1 95 ? 17.607 -20.342 -50.184 1.00 40.84 95 SER A CA 1
ATOM 733 C C . SER A 1 95 ? 17.257 -20.290 -51.675 1.00 40.84 95 SER A C 1
ATOM 735 O O . SER A 1 95 ? 17.197 -21.314 -52.348 1.00 40.84 95 SER A O 1
ATOM 737 N N . HIS A 1 96 ? 17.057 -19.089 -52.218 1.00 44.78 96 HIS A N 1
ATOM 738 C CA . HIS A 1 96 ? 17.197 -18.858 -53.654 1.00 44.78 96 HIS A CA 1
ATOM 739 C C . HIS A 1 96 ? 17.609 -17.406 -53.924 1.00 44.78 96 HIS A C 1
ATOM 741 O O . HIS A 1 96 ? 17.081 -16.487 -53.310 1.00 44.78 96 HIS A O 1
ATOM 747 N N . ASP A 1 97 ? 18.552 -17.243 -54.851 1.00 39.59 97 ASP A N 1
ATOM 748 C CA . ASP A 1 97 ? 19.115 -15.996 -55.387 1.00 39.59 97 ASP A CA 1
ATOM 749 C C . ASP A 1 97 ? 20.217 -15.295 -54.579 1.00 39.59 97 ASP A C 1
ATOM 751 O O . ASP A 1 97 ? 20.069 -14.237 -53.972 1.00 39.59 97 ASP A O 1
ATOM 755 N N . SER A 1 98 ? 21.428 -15.834 -54.727 1.00 34.44 98 SER A N 1
ATOM 756 C CA . SER A 1 98 ? 22.609 -14.995 -54.942 1.00 34.44 98 SER A CA 1
ATOM 757 C C . SER A 1 98 ? 23.354 -15.501 -56.183 1.00 34.44 98 SER A C 1
ATOM 759 O O . SER A 1 98 ? 23.721 -16.677 -56.220 1.00 34.44 98 SER A O 1
ATOM 761 N N . PRO A 1 99 ? 23.544 -14.670 -57.225 1.00 44.19 99 PRO A N 1
ATOM 762 C CA . PRO A 1 99 ? 24.247 -15.074 -58.437 1.00 44.19 99 PRO A CA 1
ATOM 763 C C . PRO A 1 99 ? 25.760 -15.219 -58.178 1.00 44.19 99 PRO A C 1
ATOM 765 O O . PRO A 1 99 ? 26.324 -14.456 -57.389 1.00 44.19 99 PRO A O 1
ATOM 768 N N . PRO A 1 100 ? 26.444 -16.173 -58.838 1.00 41.59 100 PRO A N 1
ATOM 769 C CA . PRO A 1 100 ? 27.876 -16.371 -58.671 1.00 41.59 100 PRO A CA 1
ATOM 770 C C . PRO A 1 100 ? 28.657 -15.221 -59.320 1.00 41.59 100 PRO A C 1
ATOM 772 O O . PRO A 1 100 ? 28.489 -14.913 -60.501 1.00 41.59 100 PRO A O 1
ATOM 775 N N . ILE A 1 101 ? 29.527 -14.597 -58.528 1.00 45.00 101 ILE A N 1
ATOM 776 C CA . ILE A 1 101 ? 30.525 -13.625 -58.976 1.00 45.00 101 ILE A CA 1
ATOM 777 C C . ILE A 1 101 ? 31.476 -14.355 -59.929 1.00 45.00 101 ILE A C 1
ATOM 779 O O . ILE A 1 101 ? 32.189 -15.270 -59.526 1.00 45.00 101 ILE A O 1
ATOM 783 N N . ALA A 1 102 ? 31.436 -13.974 -61.204 1.00 41.84 102 ALA A N 1
ATOM 784 C CA . ALA A 1 102 ? 32.325 -14.490 -62.229 1.00 41.84 102 ALA A CA 1
ATOM 785 C C . ALA A 1 102 ? 33.761 -14.004 -61.980 1.00 41.84 102 ALA A C 1
ATOM 787 O O . ALA A 1 102 ? 34.027 -12.801 -61.958 1.00 41.84 102 ALA A O 1
ATOM 788 N N . ASP A 1 103 ? 34.672 -14.964 -61.826 1.00 40.00 103 ASP A N 1
ATOM 789 C CA . ASP A 1 103 ? 36.118 -14.783 -61.896 1.00 40.00 103 ASP A CA 1
ATOM 790 C C . ASP A 1 103 ? 36.508 -14.127 -63.229 1.00 40.00 103 ASP A C 1
ATOM 792 O O . ASP A 1 103 ? 36.315 -14.689 -64.310 1.00 40.00 103 ASP A O 1
ATOM 796 N N . ALA A 1 104 ? 37.086 -12.930 -63.153 1.00 42.16 104 ALA A N 1
ATOM 797 C CA . ALA A 1 104 ? 37.746 -12.296 -64.284 1.00 42.16 104 ALA A CA 1
ATOM 798 C C . ALA A 1 104 ? 39.152 -12.908 -64.465 1.00 42.16 104 ALA A C 1
ATOM 800 O O . ALA A 1 104 ? 39.946 -12.896 -63.520 1.00 42.16 104 ALA A O 1
ATOM 801 N N . PRO A 1 105 ? 39.510 -13.427 -65.654 1.00 55.28 105 PRO A N 1
ATOM 802 C CA . PRO A 1 105 ? 40.844 -13.958 -65.904 1.00 55.28 105 PRO A CA 1
ATOM 803 C C . PRO A 1 105 ? 41.867 -12.828 -66.146 1.00 55.28 105 PRO A C 1
ATOM 805 O O . PRO A 1 105 ? 41.515 -11.776 -66.687 1.00 55.28 105 PRO A O 1
ATOM 808 N N . PRO A 1 106 ? 43.155 -13.030 -65.808 1.00 57.91 106 PRO A N 1
ATOM 809 C CA . PRO A 1 106 ? 44.206 -12.050 -66.070 1.00 57.91 106 PRO A CA 1
ATOM 810 C C . PRO A 1 106 ? 44.570 -12.023 -67.567 1.00 57.91 106 PRO A C 1
ATOM 812 O O . PRO A 1 106 ? 44.713 -13.090 -68.176 1.00 57.91 106 PRO A O 1
ATOM 815 N N . PRO A 1 107 ? 44.801 -10.851 -68.189 1.00 50.00 107 PRO A N 1
ATOM 816 C CA . PRO A 1 107 ? 45.281 -10.810 -69.563 1.00 50.00 107 PRO A CA 1
ATOM 817 C C . PRO A 1 107 ? 46.765 -11.206 -69.649 1.00 50.00 107 PRO A C 1
ATOM 819 O O . PRO A 1 107 ? 47.643 -10.622 -69.010 1.00 50.00 107 PRO A O 1
ATOM 822 N N . LYS A 1 108 ? 47.038 -12.225 -70.472 1.00 47.25 108 LYS A N 1
ATOM 823 C CA . LYS A 1 108 ? 48.379 -12.658 -70.883 1.00 47.25 108 LYS A CA 1
ATOM 824 C C . LYS A 1 108 ? 48.949 -11.749 -71.979 1.00 47.25 108 LYS A C 1
ATOM 826 O O . LYS A 1 108 ? 48.241 -11.249 -72.843 1.00 47.25 108 LYS A O 1
ATOM 831 N N . ARG A 1 109 ? 50.274 -11.625 -71.923 1.00 50.00 109 ARG A N 1
ATOM 832 C CA . ARG A 1 109 ? 51.199 -10.892 -72.798 1.00 50.00 109 ARG A CA 1
ATOM 833 C C . ARG A 1 109 ? 51.124 -11.299 -74.284 1.00 50.00 109 ARG A C 1
ATOM 835 O O . ARG A 1 109 ? 51.104 -12.489 -74.585 1.00 50.00 109 ARG A O 1
ATOM 842 N N . MET A 1 110 ? 51.291 -10.327 -75.183 1.00 39.19 110 MET A N 1
ATOM 843 C CA . MET A 1 110 ? 51.974 -10.462 -76.486 1.00 39.19 110 MET A CA 1
ATOM 844 C C . MET A 1 110 ? 52.867 -9.217 -76.637 1.00 39.19 110 MET A C 1
ATOM 846 O O . MET A 1 110 ? 52.397 -8.118 -76.380 1.00 39.19 110 MET A O 1
ATOM 850 N N . ARG A 1 111 ? 54.196 -9.330 -76.715 1.00 39.19 111 ARG A N 1
ATOM 851 C CA . ARG A 1 111 ? 55.090 -9.809 -77.790 1.00 39.19 111 ARG A CA 1
ATOM 852 C C . ARG A 1 111 ? 55.645 -8.611 -78.568 1.00 39.19 111 ARG A C 1
ATOM 854 O O . ARG A 1 111 ? 54.895 -7.796 -79.087 1.00 39.19 111 ARG A O 1
ATOM 861 N N . ASP A 1 112 ? 56.971 -8.554 -78.589 1.00 47.94 112 ASP A N 1
ATOM 862 C CA . ASP A 1 112 ? 57.822 -7.541 -79.201 1.00 47.94 112 ASP A CA 1
ATOM 863 C C . ASP A 1 112 ? 57.527 -7.293 -80.684 1.00 47.94 112 ASP A C 1
ATOM 865 O O . ASP A 1 112 ? 57.425 -8.243 -81.461 1.00 47.94 112 ASP A O 1
ATOM 869 N N . VAL A 1 113 ? 57.542 -6.016 -81.082 1.00 50.44 113 VAL A N 1
ATOM 870 C CA . VAL A 1 113 ? 57.956 -5.575 -82.421 1.00 50.44 113 VAL A CA 1
ATOM 871 C C . VAL A 1 113 ? 58.782 -4.294 -82.261 1.00 50.44 113 VAL A C 1
ATOM 873 O O . VAL A 1 113 ? 58.260 -3.224 -81.961 1.00 50.44 113 VAL A O 1
ATOM 876 N N . ARG A 1 114 ? 60.099 -4.422 -82.453 1.00 51.03 114 ARG A N 1
ATOM 877 C CA . ARG A 1 114 ? 60.986 -3.312 -82.823 1.00 51.03 114 ARG A CA 1
ATOM 878 C C . ARG A 1 114 ? 60.627 -2.866 -84.244 1.00 51.03 114 ARG A C 1
ATOM 880 O O . ARG A 1 114 ? 60.507 -3.732 -85.105 1.00 51.03 114 ARG A O 1
ATOM 887 N N . ASN A 1 115 ? 60.505 -1.558 -84.478 1.00 41.62 115 ASN A N 1
ATOM 888 C CA . ASN A 1 115 ? 61.200 -0.856 -85.569 1.00 41.62 115 ASN A CA 1
ATOM 889 C C . ASN A 1 115 ? 60.885 0.653 -85.585 1.00 41.62 115 ASN A C 1
ATOM 891 O O . ASN A 1 115 ? 59.735 1.072 -85.685 1.00 41.62 115 ASN A O 1
ATOM 895 N N . ASP A 1 116 ? 61.961 1.437 -85.521 1.00 49.00 116 ASP A N 1
ATOM 896 C CA . ASP A 1 116 ? 62.224 2.643 -86.314 1.00 49.00 116 ASP A CA 1
ATOM 897 C C . ASP A 1 116 ? 61.154 3.742 -86.412 1.00 49.00 116 ASP A C 1
ATOM 899 O O . ASP A 1 116 ? 60.587 3.940 -87.482 1.00 49.00 116 ASP A O 1
ATOM 903 N N . LYS A 1 117 ? 60.982 4.561 -85.358 1.00 46.44 117 LYS A N 1
ATOM 904 C CA . LYS A 1 117 ? 60.492 5.960 -85.469 1.00 46.44 117 LYS A CA 1
ATOM 905 C C . LYS A 1 117 ? 61.055 6.867 -84.364 1.00 46.44 117 LYS A C 1
ATOM 907 O O . LYS A 1 117 ? 60.354 7.279 -83.445 1.00 46.44 117 LYS A O 1
ATOM 912 N N . ALA A 1 118 ? 62.333 7.226 -84.471 1.00 46.72 118 ALA A N 1
ATOM 913 C CA . ALA A 1 118 ? 63.027 8.084 -83.502 1.00 46.72 118 ALA A CA 1
ATOM 914 C C . ALA A 1 118 ? 62.708 9.599 -83.608 1.00 46.72 118 ALA A C 1
ATOM 916 O O . ALA A 1 118 ? 63.421 10.403 -83.018 1.00 46.72 118 ALA A O 1
ATOM 917 N N . SER A 1 119 ? 61.648 10.015 -84.316 1.00 50.09 119 SER A N 1
ATOM 918 C CA . SER A 1 119 ? 61.248 11.435 -84.416 1.00 50.09 119 SER A CA 1
ATOM 919 C C . SER A 1 119 ? 59.790 11.743 -84.036 1.00 50.09 119 SER A C 1
ATOM 921 O O . SER A 1 119 ? 59.403 12.903 -84.093 1.00 50.09 119 SER A O 1
ATOM 923 N N . GLY A 1 120 ? 58.998 10.744 -83.607 1.00 48.81 120 GLY A N 1
ATOM 924 C CA . GLY A 1 120 ? 57.613 10.922 -83.114 1.00 48.81 120 GLY A CA 1
ATOM 925 C C . GLY A 1 120 ? 57.351 10.404 -81.687 1.00 48.81 120 GLY A C 1
ATOM 926 O O . GLY A 1 120 ? 56.295 10.660 -81.120 1.00 48.81 120 GLY A O 1
ATOM 927 N N . MET A 1 121 ? 58.318 9.707 -81.075 1.00 50.94 121 MET A N 1
ATOM 928 C CA . MET A 1 121 ? 58.193 9.130 -79.725 1.00 50.94 121 MET A CA 1
ATOM 929 C C . MET A 1 121 ? 58.180 10.167 -78.591 1.00 50.94 121 MET A C 1
ATOM 931 O O . MET A 1 121 ? 57.709 9.858 -77.500 1.00 50.94 121 MET A O 1
ATOM 935 N N . GLN A 1 122 ? 58.698 11.379 -78.813 1.00 55.47 122 GLN A N 1
ATOM 936 C CA . GLN A 1 122 ? 58.688 12.430 -77.787 1.00 55.47 122 GLN A CA 1
ATOM 937 C C . GLN A 1 122 ? 57.275 12.979 -77.550 1.00 55.47 122 GLN A C 1
ATOM 939 O O . GLN A 1 122 ? 56.904 13.211 -76.402 1.00 55.47 122 GLN A O 1
ATOM 944 N N . ASP A 1 123 ? 56.464 13.080 -78.605 1.00 59.59 123 ASP A N 1
ATOM 945 C CA . ASP A 1 123 ? 55.079 13.550 -78.508 1.00 59.59 123 ASP A CA 1
ATOM 946 C C . ASP A 1 123 ? 54.152 12.468 -77.934 1.00 59.59 123 ASP A C 1
ATOM 948 O O . ASP A 1 123 ? 53.283 12.757 -77.115 1.00 59.59 123 ASP A O 1
ATOM 952 N N . GLU A 1 124 ? 54.377 11.200 -78.284 1.00 64.06 124 GLU A N 1
ATOM 953 C CA . GLU A 1 124 ? 53.600 10.067 -77.761 1.00 64.06 124 GLU A CA 1
ATOM 954 C C . GLU A 1 124 ? 53.922 9.783 -76.280 1.00 64.06 124 GLU A C 1
ATOM 956 O O . GLU A 1 124 ? 53.019 9.539 -75.478 1.00 64.06 124 GLU A O 1
ATOM 961 N N . ALA A 1 125 ? 55.191 9.917 -75.872 1.00 71.31 125 ALA A N 1
ATOM 962 C CA . ALA A 1 125 ? 55.586 9.854 -74.464 1.00 71.31 125 ALA A CA 1
ATOM 963 C C . ALA A 1 125 ? 55.039 11.040 -73.648 1.00 71.31 125 ALA A C 1
ATOM 965 O O . ALA A 1 125 ? 54.650 10.861 -72.492 1.00 71.31 125 ALA A O 1
ATOM 966 N N . ALA A 1 126 ? 54.965 12.237 -74.241 1.00 73.94 126 ALA A N 1
ATOM 967 C CA . ALA A 1 126 ? 54.348 13.399 -73.606 1.00 73.94 126 ALA A CA 1
ATOM 968 C C . ALA A 1 126 ? 52.831 13.212 -73.420 1.00 73.94 126 ALA A C 1
ATOM 970 O O . ALA A 1 126 ? 52.305 13.506 -72.346 1.00 73.94 126 ALA A O 1
ATOM 971 N N . LEU A 1 127 ? 52.131 12.660 -74.417 1.00 79.62 127 LEU A N 1
ATOM 972 C CA . LEU A 1 127 ? 50.706 12.327 -74.316 1.00 79.62 127 LEU A CA 1
ATOM 973 C C . LEU A 1 127 ? 50.444 11.244 -73.257 1.00 79.62 127 LEU A C 1
ATOM 975 O O . LEU A 1 127 ? 49.570 11.425 -72.408 1.00 79.62 127 LEU A O 1
ATOM 979 N N . ALA A 1 128 ? 51.252 10.181 -73.226 1.00 80.81 128 ALA A N 1
ATOM 980 C CA . ALA A 1 128 ? 51.155 9.133 -72.209 1.00 80.81 128 ALA A CA 1
ATOM 981 C C . ALA A 1 128 ? 51.410 9.666 -70.784 1.00 80.81 128 ALA A C 1
ATOM 983 O O . ALA A 1 128 ? 50.737 9.260 -69.835 1.00 80.81 128 ALA A O 1
ATOM 984 N N . ALA A 1 129 ? 52.337 10.617 -70.617 1.00 82.75 129 ALA A N 1
ATOM 985 C CA . ALA A 1 129 ? 52.579 11.274 -69.332 1.00 82.75 129 ALA A CA 1
ATOM 986 C C . ALA A 1 129 ? 51.381 12.131 -68.877 1.00 82.75 129 ALA A C 1
ATOM 988 O O . ALA A 1 129 ? 51.043 12.142 -67.691 1.00 82.75 129 ALA A O 1
ATOM 989 N N . VAL A 1 130 ? 50.702 12.810 -69.808 1.00 86.81 130 VAL A N 1
ATOM 990 C CA . VAL A 1 130 ? 49.476 13.575 -69.522 1.00 86.81 130 VAL A CA 1
ATOM 991 C C . VAL A 1 130 ? 48.324 12.649 -69.122 1.00 86.81 130 VAL A C 1
ATOM 993 O O . VAL A 1 130 ? 47.601 12.950 -68.172 1.00 86.81 130 VAL A O 1
ATOM 996 N N . GLU A 1 131 ? 48.148 11.517 -69.803 1.00 88.12 131 GLU A N 1
ATOM 997 C CA . GLU A 1 131 ? 47.123 10.521 -69.457 1.00 88.12 131 GLU A CA 1
ATOM 998 C C . GLU A 1 131 ? 47.379 9.876 -68.092 1.00 88.12 131 GLU A C 1
ATOM 1000 O O . GLU A 1 131 ? 46.461 9.780 -67.274 1.00 88.12 131 GLU A O 1
ATOM 1005 N N . LEU A 1 132 ? 48.632 9.522 -67.793 1.00 90.88 132 LEU A N 1
ATOM 1006 C CA . LEU A 1 132 ? 49.029 9.022 -66.477 1.00 90.88 132 LEU A CA 1
ATOM 1007 C C . LEU A 1 132 ? 48.740 10.055 -65.377 1.00 90.88 132 LEU A C 1
ATOM 1009 O O . LEU A 1 132 ? 48.186 9.704 -64.334 1.00 90.88 132 LEU A O 1
ATOM 1013 N N . GLY A 1 133 ? 49.053 11.330 -65.632 1.00 92.44 133 GLY A N 1
ATOM 1014 C CA . GLY A 1 133 ? 48.749 12.437 -64.726 1.00 92.44 133 GLY A CA 1
ATOM 1015 C C . GLY A 1 133 ? 47.251 12.571 -64.440 1.00 92.44 133 GLY A C 1
ATOM 1016 O O . GLY A 1 133 ? 46.862 12.708 -63.280 1.00 92.44 133 GLY A O 1
ATOM 1017 N N . LYS A 1 134 ? 46.399 12.450 -65.467 1.00 92.81 134 LYS A N 1
ATOM 1018 C CA . LYS A 1 134 ? 44.933 12.457 -65.312 1.00 92.81 134 LYS A CA 1
ATOM 1019 C C . LYS A 1 134 ? 44.430 11.263 -64.499 1.00 92.81 134 LYS A C 1
ATOM 1021 O O . LYS A 1 134 ? 43.593 11.436 -63.618 1.00 92.81 134 LYS A O 1
ATOM 1026 N N . LEU A 1 135 ? 44.958 10.062 -64.741 1.00 94.12 135 LEU A N 1
ATOM 1027 C CA . LEU A 1 135 ? 44.598 8.872 -63.960 1.00 94.12 135 LEU A CA 1
ATOM 1028 C C . LEU A 1 135 ? 45.005 9.011 -62.487 1.00 94.12 135 LEU A C 1
ATOM 1030 O O . LEU A 1 135 ? 44.239 8.637 -61.602 1.00 94.12 135 LEU A O 1
ATOM 1034 N N . HIS A 1 136 ? 46.178 9.585 -62.210 1.00 95.31 136 HIS A N 1
ATOM 1035 C CA . HIS A 1 136 ? 46.618 9.848 -60.837 1.00 95.31 136 HIS A CA 1
ATOM 1036 C C . HIS A 1 136 ? 45.734 10.888 -60.141 1.00 95.31 136 HIS A C 1
ATOM 1038 O O . HIS A 1 136 ? 45.410 10.717 -58.969 1.00 95.31 136 HIS A O 1
ATOM 1044 N N . GLN A 1 137 ? 45.302 11.935 -60.851 1.00 95.44 137 GLN A N 1
ATOM 1045 C CA . GLN A 1 137 ? 44.353 12.916 -60.316 1.00 95.44 137 GLN A CA 1
ATOM 1046 C C . GLN A 1 137 ? 43.022 12.261 -59.930 1.00 95.44 137 GLN A C 1
ATOM 1048 O O . GLN A 1 137 ? 42.562 12.455 -58.807 1.00 95.44 137 GLN A O 1
ATOM 1053 N N . LEU A 1 138 ? 42.461 11.417 -60.803 1.00 96.00 138 LEU A N 1
ATOM 1054 C CA . LEU A 1 138 ? 41.222 10.684 -60.519 1.00 96.00 138 LEU A CA 1
ATOM 1055 C C . LEU A 1 138 ? 41.360 9.730 -59.324 1.00 96.00 138 LEU A C 1
ATOM 1057 O O . LEU A 1 138 ? 40.447 9.634 -58.504 1.00 96.00 138 LEU A O 1
ATOM 1061 N N . GLU A 1 139 ? 42.496 9.041 -59.184 1.00 96.75 139 GLU A N 1
ATOM 1062 C CA . GLU A 1 139 ? 42.729 8.165 -58.030 1.00 96.75 139 GLU A CA 1
ATOM 1063 C C . GLU A 1 139 ? 42.850 8.971 -56.728 1.00 96.75 139 GLU A C 1
ATOM 1065 O O . GLU A 1 139 ? 42.273 8.595 -55.707 1.00 96.75 139 GLU A O 1
ATOM 1070 N N . VAL A 1 140 ? 43.530 10.122 -56.757 1.00 96.75 140 VAL A N 1
ATOM 1071 C CA . VAL A 1 140 ? 43.606 11.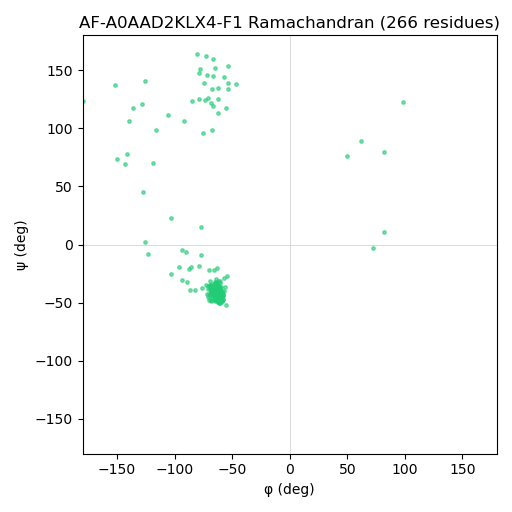029 -55.601 1.00 96.75 140 VAL A CA 1
ATOM 1072 C C . VAL A 1 140 ? 42.218 11.549 -55.218 1.00 96.75 140 VAL A C 1
ATOM 1074 O O . VAL A 1 140 ? 41.884 11.563 -54.034 1.00 96.75 140 VAL A O 1
ATOM 1077 N N . GLU A 1 141 ? 41.390 11.942 -56.186 1.00 97.06 141 GLU A N 1
ATOM 1078 C CA . GLU A 1 141 ? 40.007 12.372 -55.944 1.00 97.06 141 GLU A CA 1
ATOM 1079 C C . GLU A 1 141 ? 39.155 11.250 -55.345 1.00 97.06 141 GLU A C 1
ATOM 1081 O O . GLU A 1 141 ? 38.460 11.462 -54.350 1.00 97.06 141 GLU A O 1
ATOM 1086 N N . ARG A 1 142 ? 39.266 10.029 -55.875 1.00 97.56 142 ARG A N 1
ATOM 1087 C CA . ARG A 1 142 ? 38.587 8.845 -55.334 1.00 97.56 142 ARG A CA 1
ATOM 1088 C C . ARG A 1 142 ? 39.004 8.560 -53.891 1.00 97.56 142 ARG A C 1
ATOM 1090 O O . ARG A 1 142 ? 38.153 8.245 -53.056 1.00 97.56 142 ARG A O 1
ATOM 1097 N N . LEU A 1 143 ? 40.299 8.642 -53.586 1.00 97.06 143 LEU A N 1
ATOM 1098 C CA . LEU A 1 143 ? 40.807 8.426 -52.232 1.00 97.06 143 LEU A CA 1
ATOM 1099 C C . LEU A 1 143 ? 40.337 9.520 -51.270 1.00 97.06 143 LEU A C 1
ATOM 1101 O O . LEU A 1 143 ? 39.950 9.190 -50.150 1.00 97.06 143 LEU A O 1
ATOM 1105 N N . ARG A 1 144 ? 40.295 10.785 -51.708 1.00 97.81 144 ARG A N 1
ATOM 1106 C CA . ARG A 1 144 ? 39.726 11.895 -50.926 1.00 97.81 144 ARG A CA 1
ATOM 1107 C C . ARG A 1 144 ? 38.244 11.681 -50.640 1.00 97.81 144 ARG A C 1
ATOM 1109 O O . ARG A 1 144 ? 37.864 11.687 -49.477 1.00 97.81 144 ARG A O 1
ATOM 1116 N N . ALA A 1 145 ? 37.441 11.366 -51.656 1.00 97.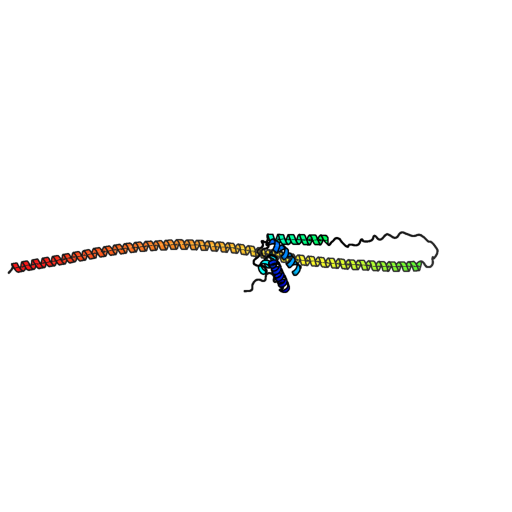38 145 ALA A N 1
ATOM 1117 C CA . ALA A 1 145 ? 36.017 11.080 -51.477 1.00 97.38 145 ALA A CA 1
ATOM 1118 C C . ALA A 1 145 ? 35.788 9.901 -50.514 1.00 97.38 145 ALA A C 1
ATOM 1120 O O . ALA A 1 145 ? 34.904 9.934 -49.659 1.00 97.38 145 ALA A O 1
ATOM 1121 N N . ARG A 1 146 ? 36.617 8.852 -50.600 1.00 98.06 146 ARG A N 1
ATOM 1122 C CA . ARG A 1 146 ? 36.557 7.729 -49.656 1.00 98.06 146 ARG A CA 1
ATOM 1123 C C . ARG A 1 146 ? 36.943 8.149 -48.235 1.00 98.06 146 ARG A C 1
ATOM 1125 O O . ARG A 1 146 ? 36.305 7.676 -47.296 1.00 98.06 146 ARG A O 1
ATOM 1132 N N . ALA A 1 147 ? 37.969 8.983 -48.071 1.00 97.38 147 ALA A N 1
ATOM 1133 C CA . ALA A 1 147 ? 38.376 9.505 -46.770 1.00 97.38 147 ALA A CA 1
ATOM 1134 C C . ALA A 1 147 ? 37.261 10.356 -46.147 1.00 97.38 147 ALA A C 1
ATOM 1136 O O . ALA A 1 147 ? 36.874 10.085 -45.016 1.00 97.38 147 ALA A O 1
ATOM 1137 N N . GLU A 1 148 ? 36.651 11.262 -46.914 1.00 98.00 148 GLU A N 1
ATOM 1138 C CA . GLU A 1 148 ? 35.518 12.089 -46.475 1.00 98.00 148 GLU A CA 1
ATOM 1139 C C . GLU A 1 148 ? 34.322 11.240 -46.018 1.00 98.00 148 GLU A C 1
ATOM 1141 O O . GLU A 1 148 ? 33.745 11.491 -44.961 1.00 98.00 148 GLU A O 1
ATOM 1146 N N . ILE A 1 149 ? 33.972 10.180 -46.759 1.00 98.06 149 ILE A N 1
ATOM 1147 C CA . ILE A 1 149 ? 32.898 9.253 -46.358 1.00 98.06 149 ILE A CA 1
ATOM 1148 C C . ILE A 1 149 ? 33.246 8.537 -45.046 1.00 98.06 149 ILE A C 1
ATOM 1150 O O . ILE A 1 149 ? 32.381 8.365 -44.182 1.00 98.06 149 ILE A O 1
ATOM 1154 N N . MET A 1 150 ? 34.495 8.094 -44.887 1.00 97.62 150 MET A N 1
ATOM 1155 C CA . MET A 1 150 ? 34.937 7.404 -43.672 1.00 97.62 150 MET A CA 1
ATOM 1156 C C . MET A 1 150 ? 34.978 8.351 -42.468 1.00 97.62 150 MET A C 1
ATOM 1158 O O . MET A 1 150 ? 34.536 7.958 -41.390 1.00 97.62 150 MET A O 1
ATOM 1162 N N . GLU A 1 151 ? 35.427 9.593 -42.649 1.00 98.00 151 GLU A N 1
ATOM 1163 C CA . GLU A 1 151 ? 35.409 10.641 -41.624 1.00 98.00 151 GLU A CA 1
ATOM 1164 C C . GLU A 1 151 ? 33.977 11.003 -41.220 1.00 98.00 151 GLU A C 1
ATOM 1166 O O . GLU A 1 151 ? 33.664 11.027 -40.030 1.00 98.00 151 GLU A O 1
ATOM 1171 N N . ALA A 1 152 ? 33.070 11.182 -42.185 1.00 97.75 152 ALA A N 1
ATOM 1172 C CA . ALA A 1 152 ? 31.657 11.435 -41.911 1.00 97.75 152 ALA A CA 1
ATOM 1173 C C . ALA A 1 152 ? 31.009 10.273 -41.141 1.00 97.75 152 ALA A C 1
ATOM 1175 O O . ALA A 1 152 ? 30.251 10.489 -40.192 1.00 97.75 152 ALA A O 1
ATOM 1176 N N . ARG A 1 153 ? 31.337 9.026 -41.504 1.00 98.12 153 ARG A N 1
ATOM 1177 C CA . ARG A 1 153 ? 30.855 7.837 -40.792 1.00 98.12 153 ARG A CA 1
ATOM 1178 C C . ARG A 1 153 ? 31.420 7.749 -39.374 1.00 98.12 153 ARG A C 1
ATOM 1180 O O . ARG A 1 153 ? 30.675 7.387 -38.466 1.00 98.12 153 ARG A O 1
ATOM 1187 N N . ALA A 1 154 ? 32.696 8.076 -39.177 1.00 97.75 154 ALA A N 1
ATOM 1188 C CA . ALA A 1 154 ? 33.319 8.116 -37.857 1.00 97.75 154 ALA A CA 1
ATOM 1189 C C . ALA A 1 154 ? 32.672 9.195 -36.975 1.00 97.75 154 ALA A C 1
ATOM 1191 O O . ALA A 1 154 ? 32.246 8.889 -35.865 1.00 97.75 154 ALA A O 1
ATOM 1192 N N . ALA A 1 155 ? 32.476 10.406 -37.503 1.00 98.31 155 ALA A N 1
ATOM 1193 C CA . ALA A 1 155 ? 31.805 11.495 -36.795 1.00 98.31 155 ALA A CA 1
ATOM 1194 C C . ALA A 1 155 ? 30.357 11.140 -36.411 1.00 98.31 155 ALA A C 1
ATOM 1196 O O . ALA A 1 155 ? 29.925 11.404 -35.288 1.00 98.31 155 ALA A O 1
ATOM 1197 N N . ALA A 1 156 ? 29.609 10.491 -37.311 1.00 98.06 156 ALA A N 1
ATOM 1198 C CA . ALA A 1 156 ? 28.260 10.010 -37.016 1.00 98.06 156 ALA A CA 1
ATOM 1199 C C . ALA A 1 156 ? 28.253 8.921 -35.928 1.00 98.06 156 ALA A C 1
ATOM 1201 O O . ALA A 1 156 ? 27.391 8.938 -35.050 1.00 98.06 156 ALA A O 1
ATOM 1202 N N . ALA A 1 157 ? 29.219 7.998 -35.959 1.00 98.00 157 ALA A N 1
ATOM 1203 C CA . ALA A 1 157 ? 29.357 6.954 -34.946 1.00 98.00 157 ALA A CA 1
ATOM 1204 C C . ALA A 1 157 ? 29.739 7.531 -33.574 1.00 98.00 157 ALA A C 1
ATOM 1206 O O . ALA A 1 157 ? 29.184 7.113 -32.559 1.00 98.00 157 ALA A O 1
ATOM 1207 N N . ASP A 1 158 ? 30.634 8.520 -33.537 1.00 98.19 158 ASP A N 1
ATOM 1208 C CA . ASP A 1 158 ? 31.006 9.215 -32.307 1.00 98.19 158 ASP A CA 1
ATOM 1209 C C . ASP A 1 158 ? 29.833 9.980 -31.704 1.00 98.19 158 ASP A C 1
ATOM 1211 O O . ASP A 1 158 ? 29.604 9.883 -30.498 1.00 98.19 158 ASP A O 1
ATOM 1215 N N . LYS A 1 159 ? 29.044 10.668 -32.535 1.00 98.38 159 LYS A N 1
ATOM 1216 C CA . LYS A 1 159 ? 27.819 11.330 -32.084 1.00 98.38 159 LYS A CA 1
ATOM 1217 C C . LYS A 1 159 ? 26.814 10.324 -31.519 1.00 98.38 159 LYS A C 1
ATOM 1219 O O . LYS A 1 159 ? 26.356 10.494 -30.397 1.00 98.38 159 LYS A O 1
ATOM 1224 N N . ALA A 1 160 ? 26.540 9.236 -32.240 1.00 98.12 160 ALA A N 1
ATOM 1225 C CA . ALA A 1 160 ? 25.633 8.190 -31.766 1.00 98.12 160 ALA A CA 1
ATOM 1226 C C . ALA A 1 160 ? 26.111 7.561 -30.444 1.00 98.12 160 ALA A C 1
ATOM 1228 O O . ALA A 1 160 ? 25.302 7.258 -29.570 1.00 98.12 160 ALA A O 1
ATOM 1229 N N . ARG A 1 161 ? 27.430 7.399 -30.266 1.00 98.44 161 ARG A N 1
ATOM 1230 C CA . ARG A 1 161 ? 28.018 6.947 -29.000 1.00 98.44 161 ARG A CA 1
ATOM 1231 C C . ARG A 1 161 ? 27.794 7.963 -27.880 1.00 98.44 161 ARG A C 1
ATOM 1233 O O . ARG A 1 161 ? 27.460 7.556 -26.774 1.00 98.44 161 ARG A O 1
ATOM 1240 N N . GLN A 1 162 ? 27.997 9.253 -28.140 1.00 98.62 162 GLN A N 1
ATOM 1241 C CA . GLN A 1 162 ? 27.771 10.312 -27.150 1.00 98.62 162 GLN A CA 1
ATOM 1242 C C . GLN A 1 162 ? 26.302 10.373 -26.722 1.00 98.62 162 GLN A C 1
ATOM 1244 O O . GLN A 1 162 ? 26.032 10.393 -25.522 1.00 98.62 162 GLN A O 1
ATOM 1249 N N . ASP A 1 163 ? 25.377 10.311 -27.680 1.00 98.38 163 ASP A N 1
ATOM 1250 C CA . ASP A 1 163 ? 23.935 10.294 -27.419 1.00 98.38 163 ASP A CA 1
ATOM 1251 C C . ASP A 1 163 ? 23.551 9.058 -26.582 1.00 98.38 163 ASP A C 1
ATOM 1253 O O . ASP A 1 163 ? 22.918 9.185 -25.535 1.00 98.38 163 ASP A O 1
ATOM 1257 N N . ALA A 1 164 ? 24.045 7.868 -26.946 1.00 97.81 164 ALA A N 1
ATOM 1258 C CA . ALA A 1 164 ? 23.798 6.640 -26.186 1.00 97.81 164 ALA A CA 1
ATOM 1259 C C . ALA A 1 164 ? 24.367 6.684 -24.755 1.00 97.81 164 ALA A C 1
ATOM 1261 O O . ALA A 1 164 ? 23.768 6.138 -23.827 1.00 97.81 164 ALA A O 1
ATOM 1262 N N . VAL A 1 165 ? 25.522 7.327 -24.551 1.00 98.56 165 VAL A N 1
ATOM 1263 C CA . VAL A 1 165 ? 26.096 7.528 -23.212 1.00 98.56 165 VAL A CA 1
ATOM 1264 C C . VAL A 1 165 ? 25.243 8.502 -22.399 1.00 98.56 165 VAL A C 1
ATOM 1266 O O . VAL A 1 165 ? 24.992 8.238 -21.224 1.00 98.56 165 VAL A O 1
ATOM 1269 N N . ALA A 1 166 ? 24.766 9.592 -23.005 1.00 98.50 166 ALA A N 1
ATOM 1270 C CA . ALA A 1 166 ? 23.873 10.539 -22.341 1.00 98.50 166 ALA A CA 1
ATOM 1271 C C . ALA A 1 166 ? 22.557 9.866 -21.914 1.00 98.50 166 ALA A C 1
ATOM 1273 O O . ALA A 1 166 ? 22.146 10.001 -20.758 1.00 98.50 166 ALA A O 1
ATOM 1274 N N . ASP A 1 167 ? 21.960 9.062 -22.795 1.00 98.19 167 ASP A N 1
ATOM 1275 C CA . ASP A 1 167 ? 20.752 8.287 -22.503 1.00 98.19 167 ASP A CA 1
ATOM 1276 C C . ASP A 1 167 ? 20.985 7.264 -21.384 1.00 98.19 167 ASP A C 1
ATOM 1278 O O . ASP A 1 167 ? 20.166 7.136 -20.471 1.00 98.19 167 ASP A O 1
ATOM 1282 N N . ALA A 1 168 ? 22.125 6.564 -21.396 1.00 98.06 168 ALA A N 1
ATOM 1283 C CA . ALA A 1 168 ? 22.479 5.611 -20.347 1.00 98.06 168 ALA A CA 1
ATOM 1284 C C . ALA A 1 168 ? 22.657 6.290 -18.978 1.00 98.06 168 ALA A C 1
ATOM 1286 O O . ALA A 1 168 ? 22.219 5.749 -17.960 1.00 98.06 168 ALA A O 1
ATOM 1287 N N . ILE A 1 169 ? 23.259 7.484 -18.940 1.00 98.50 169 ILE A N 1
ATOM 1288 C CA . ILE A 1 169 ? 23.392 8.285 -17.714 1.00 98.50 169 ILE A CA 1
ATOM 1289 C C . ILE A 1 169 ? 22.010 8.720 -17.210 1.00 98.50 169 ILE A C 1
ATOM 1291 O O . ILE A 1 169 ? 21.722 8.569 -16.022 1.00 98.50 169 ILE A O 1
ATOM 1295 N N . ALA A 1 170 ? 21.135 9.200 -18.097 1.00 98.25 170 ALA A N 1
ATOM 1296 C CA . ALA A 1 170 ? 19.782 9.613 -17.732 1.00 98.25 170 ALA A CA 1
ATOM 1297 C C . ALA A 1 170 ? 18.943 8.437 -17.200 1.00 98.25 170 ALA A C 1
ATOM 1299 O O . ALA A 1 170 ? 18.295 8.555 -16.159 1.00 98.25 170 ALA A O 1
ATOM 1300 N N . ALA A 1 171 ? 19.000 7.281 -17.867 1.00 98.00 171 ALA A N 1
ATOM 1301 C CA . ALA A 1 171 ? 18.319 6.064 -17.434 1.00 98.00 171 ALA A CA 1
ATOM 1302 C C . ALA A 1 171 ? 18.839 5.568 -16.075 1.00 98.00 171 ALA A C 1
ATOM 1304 O O . ALA A 1 171 ? 18.052 5.156 -15.221 1.00 98.00 171 ALA A O 1
ATOM 1305 N N . ARG A 1 172 ? 20.155 5.651 -15.841 1.00 98.56 172 ARG A N 1
ATOM 1306 C CA . ARG A 1 172 ? 20.759 5.304 -14.551 1.00 98.56 172 ARG A CA 1
ATOM 1307 C C . ARG A 1 172 ? 20.284 6.230 -13.433 1.00 98.56 172 ARG A C 1
ATOM 1309 O O . ARG A 1 172 ? 19.872 5.731 -12.392 1.00 98.56 172 ARG A O 1
ATOM 1316 N N . ALA A 1 173 ? 20.271 7.541 -13.663 1.00 98.31 173 ALA A N 1
ATOM 1317 C CA . ALA A 1 173 ? 19.775 8.506 -12.683 1.00 98.31 173 ALA A CA 1
ATOM 1318 C C . ALA A 1 173 ? 18.291 8.266 -12.341 1.00 98.31 173 ALA A C 1
ATOM 1320 O O . ALA A 1 173 ? 17.899 8.334 -11.178 1.00 98.31 173 ALA A O 1
ATOM 1321 N N . GLN A 1 174 ? 17.463 7.918 -13.334 1.00 98.38 174 GLN A N 1
ATOM 1322 C CA . GLN A 1 174 ? 16.067 7.533 -13.094 1.00 98.38 174 GLN A CA 1
ATOM 1323 C C . GLN A 1 174 ? 15.958 6.249 -12.262 1.00 98.38 174 GLN A C 1
ATOM 1325 O O . GLN A 1 174 ? 15.138 6.181 -11.348 1.00 98.38 174 GLN A O 1
ATOM 1330 N N . ALA A 1 175 ? 16.778 5.236 -12.555 1.00 98.25 175 ALA A N 1
ATOM 1331 C CA . ALA A 1 175 ? 16.790 3.988 -11.799 1.00 98.25 175 ALA A CA 1
ATOM 1332 C C . ALA A 1 175 ? 17.219 4.204 -10.339 1.00 98.25 175 ALA A C 1
ATOM 1334 O O . ALA A 1 175 ? 16.575 3.670 -9.437 1.00 98.25 175 ALA A O 1
ATOM 1335 N N . GLU A 1 176 ? 18.253 5.013 -10.102 1.00 98.50 176 GLU A N 1
ATOM 1336 C CA . GLU A 1 176 ? 18.711 5.398 -8.761 1.00 98.50 176 GLU A CA 1
ATOM 1337 C C . GLU A 1 176 ? 17.606 6.162 -8.007 1.00 98.50 176 GLU A C 1
ATOM 1339 O O . GLU A 1 176 ? 17.240 5.772 -6.898 1.00 98.50 176 GLU A O 1
ATOM 1344 N N . GLY A 1 177 ? 16.955 7.142 -8.645 1.00 98.19 177 GLY A N 1
ATOM 1345 C CA . GLY A 1 177 ? 15.828 7.865 -8.041 1.00 98.19 177 GLY A CA 1
ATOM 1346 C C . GLY A 1 177 ? 14.630 6.968 -7.695 1.00 98.19 177 GLY A C 1
ATOM 1347 O O . GLY A 1 177 ? 13.995 7.137 -6.653 1.00 98.19 177 GLY A O 1
ATOM 1348 N N . LEU A 1 178 ? 14.327 5.966 -8.528 1.00 98.31 178 LEU A N 1
ATOM 1349 C CA . LEU A 1 178 ? 13.289 4.975 -8.223 1.00 98.31 178 LEU A CA 1
ATOM 1350 C C . LEU A 1 178 ? 13.690 4.054 -7.061 1.00 98.31 178 LEU A C 1
ATOM 1352 O O . LEU A 1 178 ? 12.837 3.714 -6.240 1.00 98.31 178 LEU A O 1
ATOM 1356 N N . GLN A 1 179 ? 14.961 3.658 -6.963 1.00 98.62 179 GLN A N 1
ATOM 1357 C CA . GLN A 1 179 ? 15.461 2.852 -5.845 1.00 98.62 179 GLN A CA 1
ATOM 1358 C C . GLN A 1 179 ? 15.369 3.611 -4.517 1.00 98.62 179 GLN A C 1
ATOM 1360 O O . GLN A 1 179 ? 14.882 3.054 -3.530 1.00 98.62 179 GLN A O 1
ATOM 1365 N N . GLU A 1 180 ? 15.750 4.889 -4.500 1.00 98.62 180 GLU A N 1
ATOM 1366 C CA . GLU A 1 180 ? 15.596 5.761 -3.331 1.00 98.62 180 GLU A CA 1
ATOM 1367 C C . GLU A 1 180 ? 14.125 5.915 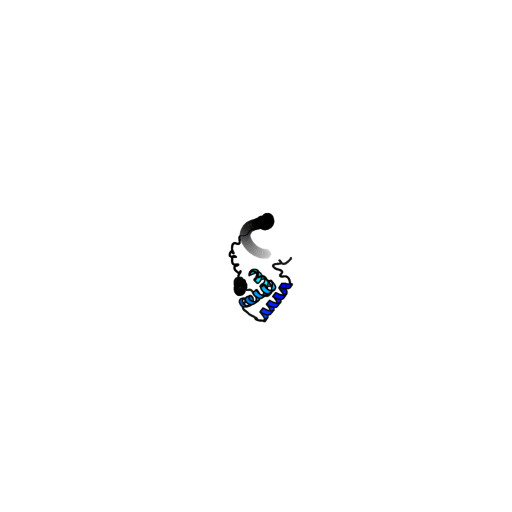-2.933 1.00 98.62 180 GLU A C 1
ATOM 1369 O O . GLU A 1 180 ? 13.775 5.764 -1.761 1.00 98.62 180 GLU A O 1
ATOM 1374 N N . ALA A 1 181 ? 13.233 6.137 -3.904 1.00 98.19 181 ALA A N 1
ATOM 1375 C CA . ALA A 1 181 ? 11.799 6.214 -3.645 1.00 98.19 181 ALA A CA 1
ATOM 1376 C C . ALA A 1 181 ? 11.261 4.916 -3.016 1.00 98.19 181 ALA A C 1
ATOM 1378 O O . ALA A 1 181 ? 10.512 4.968 -2.039 1.00 98.19 181 ALA A O 1
ATOM 1379 N N . VAL A 1 182 ? 11.672 3.747 -3.520 1.00 98.62 182 VAL A N 1
ATOM 1380 C CA . VAL A 1 182 ? 11.291 2.447 -2.945 1.00 98.62 182 VAL A CA 1
ATOM 1381 C C . VAL A 1 182 ? 11.801 2.301 -1.510 1.00 98.62 182 VAL A C 1
ATOM 1383 O O . VAL A 1 182 ? 11.030 1.890 -0.641 1.00 98.62 182 VAL A O 1
ATOM 1386 N N . ALA A 1 183 ? 13.053 2.669 -1.231 1.00 98.62 183 ALA A N 1
ATOM 1387 C CA . ALA A 1 183 ? 13.613 2.622 0.121 1.00 98.62 183 ALA A CA 1
ATOM 1388 C C . ALA A 1 183 ? 12.857 3.549 1.093 1.00 98.62 183 ALA A C 1
ATOM 1390 O O . ALA A 1 183 ? 12.537 3.157 2.223 1.00 98.62 183 ALA A O 1
ATOM 1391 N N . ASN A 1 184 ? 12.489 4.746 0.633 1.00 98.62 184 ASN A N 1
ATOM 1392 C CA . ASN A 1 184 ? 11.681 5.693 1.398 1.00 98.62 184 ASN A CA 1
ATOM 1393 C C . ASN A 1 184 ? 10.288 5.123 1.705 1.00 98.62 184 ASN A C 1
ATOM 1395 O O . ASN A 1 184 ? 9.855 5.145 2.859 1.00 98.62 184 ASN A O 1
ATOM 1399 N N . TYR A 1 185 ? 9.606 4.539 0.714 1.00 98.38 185 TYR A N 1
ATOM 1400 C CA . TYR A 1 185 ? 8.300 3.910 0.932 1.00 98.38 185 TYR A CA 1
ATOM 1401 C C . TYR A 1 185 ? 8.374 2.705 1.871 1.00 98.38 185 TYR A C 1
ATOM 1403 O O . TYR A 1 185 ? 7.500 2.546 2.718 1.00 98.38 185 TYR A O 1
ATOM 1411 N N . GLN A 1 186 ? 9.417 1.878 1.781 1.00 98.69 186 GLN A N 1
ATOM 1412 C CA . GLN A 1 186 ? 9.619 0.769 2.718 1.00 98.69 186 GLN A CA 1
ATOM 1413 C C . GLN A 1 186 ? 9.805 1.263 4.156 1.00 98.69 186 GLN A C 1
ATOM 1415 O O . GLN A 1 186 ? 9.249 0.676 5.084 1.00 98.69 186 GLN A O 1
ATOM 1420 N N . THR A 1 187 ? 10.553 2.351 4.344 1.00 98.62 187 THR A N 1
ATOM 1421 C CA . THR A 1 187 ? 10.754 2.971 5.661 1.00 98.62 187 THR A CA 1
ATOM 1422 C C . THR A 1 187 ? 9.438 3.515 6.213 1.00 98.62 187 THR A C 1
ATOM 1424 O O . THR A 1 187 ? 9.087 3.234 7.357 1.00 98.62 187 THR A O 1
ATOM 1427 N N . LEU A 1 188 ? 8.656 4.206 5.380 1.00 98.56 188 LEU A N 1
ATOM 1428 C CA . LEU A 1 188 ? 7.342 4.729 5.750 1.00 98.56 188 LEU A CA 1
ATOM 1429 C C . LEU A 1 188 ? 6.345 3.611 6.092 1.00 98.56 188 LEU A C 1
ATOM 1431 O O . LEU A 1 188 ? 5.611 3.722 7.069 1.00 98.56 188 LEU A O 1
ATOM 1435 N N . ILE A 1 189 ? 6.339 2.505 5.339 1.00 98.50 189 ILE A N 1
ATOM 1436 C CA . ILE A 1 189 ? 5.497 1.335 5.637 1.00 98.50 189 ILE A CA 1
ATOM 1437 C C . ILE A 1 189 ? 5.864 0.728 6.996 1.00 98.50 189 ILE A C 1
ATOM 1439 O O . ILE A 1 189 ? 4.963 0.373 7.758 1.00 98.50 189 ILE A O 1
ATOM 1443 N N . LYS A 1 190 ? 7.159 0.627 7.326 1.00 98.56 190 LYS A N 1
ATOM 1444 C CA . LYS A 1 190 ? 7.613 0.136 8.639 1.00 98.56 190 LYS A CA 1
ATOM 1445 C C . LYS A 1 190 ? 7.141 1.049 9.768 1.00 98.56 190 LYS A C 1
ATOM 1447 O O . LYS A 1 190 ? 6.494 0.567 10.689 1.00 98.56 190 LYS A O 1
ATOM 1452 N N . GLN A 1 191 ? 7.360 2.357 9.636 1.00 98.50 191 GLN A N 1
ATOM 1453 C CA . GLN A 1 191 ? 6.901 3.349 10.612 1.00 98.50 191 GLN A CA 1
ATOM 1454 C C . GLN A 1 191 ? 5.381 3.291 10.809 1.00 98.50 191 GLN A C 1
ATOM 1456 O O . GLN A 1 191 ? 4.903 3.235 11.938 1.00 98.50 191 GLN A O 1
ATOM 1461 N N . LEU A 1 192 ? 4.600 3.241 9.723 1.00 98.44 192 LEU A N 1
ATOM 1462 C CA . LEU A 1 192 ? 3.145 3.123 9.824 1.00 98.44 192 LEU A CA 1
ATOM 1463 C C . LEU A 1 192 ? 2.726 1.814 10.499 1.00 98.44 192 LEU A C 1
ATOM 1465 O O . LEU A 1 192 ? 1.842 1.828 11.351 1.00 98.44 192 LEU A O 1
ATOM 1469 N N . SER A 1 193 ? 3.381 0.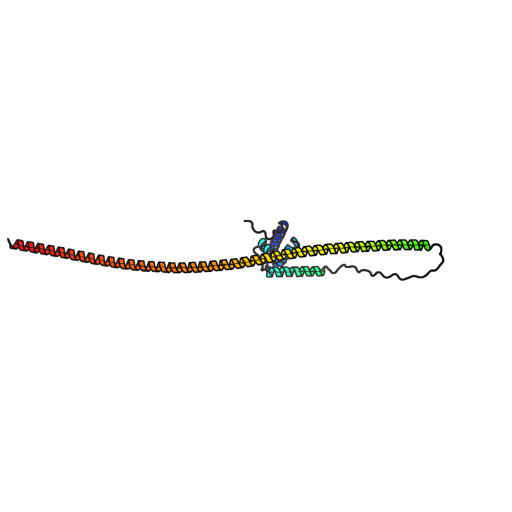699 10.181 1.00 98.56 193 SER A N 1
ATOM 1470 C CA . SER A 1 193 ? 3.092 -0.596 10.809 1.00 98.56 193 SER A CA 1
ATOM 1471 C C . SER A 1 193 ? 3.369 -0.576 12.315 1.00 98.56 193 SER A C 1
ATOM 1473 O O . SER A 1 193 ? 2.528 -1.022 13.093 1.00 98.56 193 SER A O 1
ATOM 1475 N N . GLU A 1 194 ? 4.492 0.009 12.736 1.00 98.56 194 GLU A N 1
ATOM 1476 C CA . GLU A 1 194 ? 4.838 0.201 14.150 1.00 98.56 194 GLU A CA 1
ATOM 1477 C C . GLU A 1 194 ? 3.820 1.103 14.859 1.00 98.56 194 GLU A C 1
ATOM 1479 O O . GLU A 1 194 ? 3.342 0.769 15.943 1.00 98.56 194 GLU A O 1
ATOM 1484 N N . THR A 1 195 ? 3.411 2.214 14.235 1.00 98.44 195 THR A N 1
ATOM 1485 C CA . THR A 1 195 ? 2.386 3.091 14.823 1.00 98.44 195 THR A CA 1
ATOM 1486 C C . THR A 1 195 ? 1.046 2.374 14.978 1.00 98.44 195 THR A C 1
ATOM 1488 O O . THR A 1 195 ? 0.422 2.484 16.032 1.00 98.44 195 THR A O 1
ATOM 1491 N N . ILE A 1 196 ? 0.624 1.584 13.983 1.00 98.38 196 ILE A N 1
ATOM 1492 C CA . ILE A 1 196 ? -0.598 0.778 14.061 1.00 98.38 196 ILE A CA 1
ATOM 1493 C C . ILE A 1 196 ? -0.496 -0.203 15.229 1.00 98.38 196 ILE A C 1
ATOM 1495 O O . ILE A 1 196 ? -1.416 -0.253 16.044 1.00 98.38 196 ILE A O 1
ATOM 1499 N N . GLN A 1 197 ? 0.624 -0.915 15.364 1.00 98.56 197 GLN A N 1
ATOM 1500 C CA . GLN A 1 197 ? 0.832 -1.850 16.467 1.00 98.56 197 GLN A CA 1
ATOM 1501 C C . GLN A 1 197 ? 0.735 -1.151 17.832 1.00 98.56 197 GLN A C 1
ATOM 1503 O O . GLN A 1 197 ? -0.037 -1.586 18.685 1.00 98.56 197 GLN A O 1
ATOM 1508 N N . ILE A 1 198 ? 1.417 -0.017 18.014 1.00 98.50 198 ILE A N 1
ATOM 1509 C CA . ILE A 1 198 ? 1.362 0.763 19.262 1.00 98.50 198 ILE A CA 1
ATOM 1510 C C . ILE A 1 198 ? -0.072 1.226 19.559 1.00 98.50 198 ILE A C 1
ATOM 1512 O O . ILE A 1 198 ? -0.535 1.145 20.699 1.00 98.50 198 ILE A O 1
ATOM 1516 N N . THR A 1 199 ? -0.813 1.696 18.549 1.00 98.19 199 THR A N 1
ATOM 1517 C CA . THR A 1 199 ? -2.211 2.113 18.754 1.00 98.19 199 THR A CA 1
ATOM 1518 C C . THR A 1 199 ? -3.129 0.946 19.116 1.00 98.19 199 THR A C 1
ATOM 1520 O O . THR A 1 199 ? -4.011 1.116 19.958 1.00 98.19 199 THR A O 1
ATOM 1523 N N . GLN A 1 200 ? -2.907 -0.242 18.547 1.00 98.44 200 GLN A N 1
ATOM 1524 C CA . GLN A 1 200 ? -3.654 -1.452 18.890 1.00 98.44 200 GLN A CA 1
ATOM 1525 C C . GLN A 1 200 ? -3.354 -1.911 20.318 1.00 98.44 200 GLN A C 1
ATOM 1527 O O . GLN A 1 200 ? -4.281 -2.212 21.071 1.00 98.44 200 GLN A O 1
ATOM 1532 N N . GLU A 1 201 ? -2.083 -1.912 20.722 1.00 98.44 201 GLU A N 1
ATOM 1533 C CA . GLU A 1 201 ? -1.667 -2.246 22.086 1.00 98.44 201 GLU A CA 1
ATOM 1534 C C . GLU A 1 201 ? -2.271 -1.275 23.108 1.00 98.44 201 GLU A C 1
ATOM 1536 O O . GLU A 1 201 ? -2.809 -1.705 24.134 1.00 98.44 201 GLU A O 1
ATOM 1541 N N . ARG A 1 202 ? -2.272 0.029 22.797 1.00 98.38 202 ARG A N 1
ATOM 1542 C CA . ARG A 1 202 ? -2.917 1.054 23.625 1.00 98.38 202 ARG A CA 1
ATOM 1543 C C . ARG A 1 202 ? -4.426 0.844 23.721 1.00 98.38 202 ARG A C 1
ATOM 1545 O O . ARG A 1 202 ? -4.957 0.827 24.826 1.00 98.38 202 ARG A O 1
ATOM 1552 N N . ALA A 1 203 ? -5.109 0.617 22.601 1.00 98.19 203 ALA A N 1
ATOM 1553 C CA . ALA A 1 203 ? -6.546 0.352 22.599 1.00 98.19 203 ALA A CA 1
ATOM 1554 C C . ALA A 1 203 ? -6.899 -0.913 23.404 1.00 98.19 203 ALA A C 1
ATOM 1556 O O . ALA A 1 203 ? -7.886 -0.931 24.140 1.00 98.19 203 ALA A O 1
ATOM 1557 N N . ALA A 1 204 ? -6.074 -1.961 23.322 1.00 98.25 204 ALA A N 1
ATOM 1558 C CA . ALA A 1 204 ? -6.242 -3.176 24.114 1.00 98.25 204 ALA A CA 1
ATOM 1559 C C . ALA A 1 204 ? -5.995 -2.939 25.615 1.00 98.25 204 ALA A C 1
ATOM 1561 O O . ALA A 1 204 ? -6.694 -3.508 26.457 1.00 98.25 204 ALA A O 1
ATOM 1562 N N . ALA A 1 205 ? -5.013 -2.110 25.980 1.00 98.38 205 ALA A N 1
ATOM 1563 C CA . ALA A 1 205 ? -4.783 -1.699 27.364 1.00 98.38 205 ALA A CA 1
ATOM 1564 C C . ALA A 1 205 ? -5.958 -0.875 27.916 1.00 98.38 205 ALA A C 1
ATOM 1566 O O . ALA A 1 205 ? -6.471 -1.199 28.987 1.00 98.38 205 ALA A O 1
ATOM 1567 N N . ASP A 1 206 ? -6.439 0.107 27.154 1.00 98.31 206 ASP A N 1
ATOM 1568 C CA . ASP A 1 206 ? -7.571 0.957 27.532 1.00 98.31 206 ASP A CA 1
ATOM 1569 C C . ASP A 1 206 ? -8.862 0.138 27.686 1.00 98.31 206 ASP A C 1
ATOM 1571 O O . ASP A 1 206 ? -9.603 0.319 28.652 1.00 98.31 206 ASP A O 1
ATOM 1575 N N . ASN A 1 207 ? -9.111 -0.823 26.790 1.00 98.25 207 ASN A N 1
ATOM 1576 C CA . ASN A 1 207 ? -10.261 -1.722 26.898 1.00 98.25 207 ASN A CA 1
ATOM 1577 C C . ASN A 1 207 ? -10.189 -2.578 28.174 1.00 98.25 207 ASN A C 1
ATOM 1579 O O . ASN A 1 207 ? -11.154 -2.639 28.934 1.00 98.25 207 ASN A O 1
ATOM 1583 N N . ARG A 1 208 ? -9.023 -3.166 28.480 1.00 98.19 208 ARG A N 1
ATOM 1584 C CA . ARG A 1 208 ? -8.821 -3.913 29.736 1.00 98.19 208 ARG A CA 1
ATOM 1585 C C . ARG A 1 208 ? -9.055 -3.040 30.969 1.00 98.19 208 ARG A C 1
ATOM 1587 O O . ARG A 1 208 ? -9.751 -3.467 31.885 1.00 98.19 208 ARG A O 1
ATOM 1594 N N . ALA A 1 209 ? -8.525 -1.818 30.984 1.00 98.19 209 ALA A N 1
ATOM 1595 C CA . ALA A 1 209 ? -8.733 -0.882 32.086 1.00 98.19 209 ALA A CA 1
ATOM 1596 C C . ALA A 1 209 ? -10.216 -0.505 32.252 1.00 98.19 209 ALA A C 1
ATOM 1598 O O . ALA A 1 209 ? -10.721 -0.445 33.371 1.00 98.19 209 ALA A O 1
ATOM 1599 N N . ASN A 1 210 ? -10.934 -0.295 31.148 1.00 98.12 210 ASN A N 1
ATOM 1600 C CA . ASN A 1 210 ? -12.362 0.007 31.180 1.00 98.12 210 ASN A CA 1
ATOM 1601 C C . ASN A 1 210 ? -13.201 -1.177 31.674 1.00 98.12 210 ASN A C 1
ATOM 1603 O O . ASN A 1 210 ? -14.126 -0.961 32.451 1.00 98.12 210 ASN A O 1
ATOM 1607 N N . LEU A 1 211 ? -12.865 -2.414 31.292 1.00 98.12 211 LEU A N 1
ATOM 1608 C CA . LEU A 1 211 ? -13.532 -3.610 31.817 1.00 98.12 211 LEU A CA 1
ATOM 1609 C C . LEU A 1 211 ? -13.371 -3.722 33.338 1.00 98.12 211 LEU A C 1
ATOM 1611 O O . LEU A 1 211 ? -14.361 -3.920 34.036 1.00 98.12 211 LEU A O 1
ATOM 1615 N N . LEU A 1 212 ? -12.160 -3.493 33.858 1.00 98.31 212 LEU A N 1
ATOM 1616 C CA . LEU A 1 212 ? -11.911 -3.495 35.304 1.00 98.31 212 LEU A CA 1
ATOM 1617 C C . LEU A 1 212 ? -12.724 -2.417 36.034 1.00 98.31 212 LEU A C 1
ATOM 1619 O O . LEU A 1 212 ? -13.336 -2.709 37.057 1.00 98.31 212 LEU A O 1
ATOM 1623 N N . ARG A 1 213 ? -12.794 -1.197 35.485 1.00 97.94 213 ARG A N 1
ATOM 1624 C CA . ARG A 1 213 ? -13.630 -0.119 36.046 1.00 97.94 213 ARG A CA 1
ATOM 1625 C C . ARG A 1 213 ? -15.112 -0.488 36.056 1.00 97.94 213 ARG A C 1
ATOM 1627 O O . ARG A 1 213 ? -15.805 -0.219 37.030 1.00 97.94 213 ARG A O 1
ATOM 1634 N N . VAL A 1 214 ? -15.610 -1.099 34.980 1.00 98.25 214 VAL A N 1
ATOM 1635 C CA . VAL A 1 214 ? -17.009 -1.541 34.899 1.00 98.25 214 VAL A CA 1
ATOM 1636 C C . VAL A 1 214 ? -17.300 -2.614 35.947 1.00 98.25 214 VAL A C 1
ATOM 1638 O O . VAL A 1 214 ? -18.345 -2.559 36.593 1.00 98.25 214 VAL A O 1
ATOM 1641 N N . ASP A 1 215 ? -16.396 -3.570 36.141 1.00 98.38 215 ASP A N 1
ATOM 1642 C CA . ASP A 1 215 ? -16.573 -4.624 37.139 1.00 98.38 215 ASP A CA 1
ATOM 1643 C C . ASP A 1 215 ? -16.485 -4.092 38.577 1.00 98.38 215 ASP A C 1
ATOM 1645 O O . ASP A 1 215 ? -17.252 -4.531 39.437 1.00 98.38 215 ASP A O 1
ATOM 1649 N N . GLU A 1 216 ? -15.640 -3.092 38.833 1.00 98.25 216 GLU A N 1
ATOM 1650 C CA . GLU A 1 216 ? -15.593 -2.386 40.115 1.00 98.25 216 GLU A CA 1
ATOM 1651 C C . GLU A 1 216 ? -16.912 -1.661 40.410 1.00 98.25 216 GLU A C 1
ATOM 1653 O O . GLU A 1 216 ? -17.522 -1.912 41.450 1.00 98.25 216 GLU A O 1
ATOM 1658 N N . VAL A 1 217 ? -17.431 -0.878 39.459 1.00 98.12 217 VAL A N 1
ATOM 1659 C CA . VAL A 1 217 ? -18.737 -0.205 39.595 1.00 98.12 217 VAL A CA 1
ATOM 1660 C C . VAL A 1 217 ? -19.870 -1.222 39.783 1.00 98.12 217 VAL A C 1
ATOM 1662 O O . VAL A 1 217 ? -20.788 -1.014 40.578 1.00 98.12 217 VAL A O 1
ATOM 1665 N N . ARG A 1 218 ? -19.823 -2.370 39.096 1.00 98.25 218 ARG A N 1
ATOM 1666 C CA . ARG A 1 218 ? -20.792 -3.465 39.295 1.00 98.25 218 ARG A CA 1
ATOM 1667 C C . ARG A 1 218 ? -20.718 -4.067 40.695 1.00 98.25 218 ARG A C 1
ATOM 1669 O O . ARG A 1 218 ? -21.745 -4.464 41.238 1.00 98.25 218 ARG A O 1
ATOM 1676 N N . ARG A 1 219 ? -19.526 -4.175 41.277 1.00 98.44 219 ARG A N 1
ATOM 1677 C CA . ARG A 1 219 ? -19.368 -4.634 42.660 1.00 98.44 219 ARG A CA 1
ATOM 1678 C C . ARG A 1 219 ? -19.925 -3.599 43.635 1.00 98.44 219 ARG A C 1
ATOM 1680 O O . ARG A 1 219 ? -20.739 -3.958 44.478 1.00 98.44 219 ARG A O 1
ATOM 1687 N N . GLU A 1 220 ? -19.554 -2.330 43.477 1.00 98.12 220 GLU A N 1
ATOM 1688 C CA . GLU A 1 220 ? -20.035 -1.232 44.326 1.00 98.12 220 GLU A CA 1
ATOM 1689 C C . GLU A 1 220 ? -21.563 -1.107 44.302 1.00 98.12 220 GLU A C 1
ATOM 1691 O O . GLU A 1 220 ? -22.194 -0.948 45.346 1.00 98.12 220 GLU A O 1
ATOM 1696 N N . THR A 1 221 ? -22.175 -1.236 43.122 1.00 98.44 221 THR A N 1
ATOM 1697 C CA . THR A 1 221 ? -23.639 -1.213 42.974 1.00 98.44 221 THR A CA 1
ATOM 1698 C C . THR A 1 221 ? -24.309 -2.387 43.687 1.00 98.44 221 THR A C 1
ATOM 1700 O O . THR A 1 221 ? -25.279 -2.163 44.406 1.00 98.44 221 THR A O 1
ATOM 1703 N N . ARG A 1 222 ? -23.771 -3.613 43.592 1.00 98.38 222 ARG A N 1
ATOM 1704 C CA . ARG A 1 222 ? -24.284 -4.770 44.356 1.00 98.38 222 ARG A CA 1
ATOM 1705 C C . ARG A 1 222 ? -24.166 -4.564 45.864 1.00 98.38 222 ARG A C 1
ATOM 1707 O O . ARG A 1 222 ? -25.129 -4.808 46.584 1.00 98.38 222 ARG A O 1
ATOM 1714 N N . GLU A 1 223 ? -23.024 -4.076 46.344 1.00 98.38 223 GLU A N 1
ATOM 1715 C CA . GLU A 1 223 ? -22.835 -3.777 47.769 1.00 98.38 223 GLU A CA 1
ATOM 1716 C C . GLU A 1 223 ? -23.819 -2.703 48.256 1.00 98.38 223 GLU A C 1
ATOM 1718 O O . GLU A 1 223 ? -24.385 -2.816 49.346 1.00 98.38 223 GLU A O 1
ATOM 1723 N N . ALA A 1 224 ? -24.056 -1.664 47.452 1.00 98.00 224 ALA A N 1
ATOM 1724 C CA . ALA A 1 224 ? -25.038 -0.630 47.760 1.00 98.00 224 ALA A CA 1
ATOM 1725 C C . ALA A 1 224 ? -26.470 -1.192 47.795 1.00 98.00 224 ALA A C 1
ATOM 1727 O O . ALA A 1 224 ? -27.226 -0.875 48.716 1.00 98.00 224 ALA A O 1
ATOM 1728 N N . GLU A 1 225 ? -26.837 -2.060 46.848 1.00 98.31 225 GLU A N 1
ATOM 1729 C CA . GLU A 1 225 ? -28.132 -2.750 46.830 1.00 98.31 225 GLU A CA 1
ATOM 1730 C C . GLU A 1 225 ? -28.327 -3.659 48.051 1.00 98.31 225 GLU A C 1
ATOM 1732 O O . GLU A 1 225 ? -29.405 -3.668 48.648 1.00 98.31 22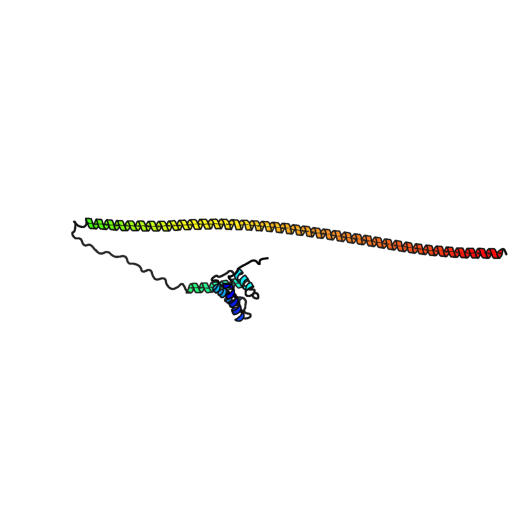5 GLU A O 1
ATOM 1737 N N . GLU A 1 226 ? -27.302 -4.410 48.456 1.00 98.31 226 GLU A N 1
ATOM 1738 C CA . GLU A 1 226 ? -27.343 -5.255 49.655 1.00 98.31 226 GLU A CA 1
ATOM 1739 C C . GLU A 1 226 ? -27.531 -4.421 50.927 1.00 98.31 226 GLU A C 1
ATOM 1741 O O . GLU A 1 226 ? -28.391 -4.740 51.755 1.00 98.31 226 GLU A O 1
ATOM 1746 N N . ARG A 1 227 ? -26.804 -3.302 51.058 1.00 98.12 227 ARG A N 1
ATOM 1747 C CA . ARG A 1 227 ? -26.974 -2.357 52.175 1.00 98.12 227 ARG A CA 1
ATOM 1748 C C . ARG A 1 227 ? -28.374 -1.749 52.192 1.00 98.12 227 ARG A C 1
ATOM 1750 O O . ARG A 1 227 ? -28.977 -1.652 53.259 1.00 98.12 227 ARG A O 1
ATOM 1757 N N . LEU A 1 228 ? -28.911 -1.379 51.027 1.00 98.19 228 LEU A N 1
ATOM 1758 C CA . LEU A 1 228 ? -30.269 -0.849 50.901 1.00 98.19 228 LEU A CA 1
ATOM 1759 C C . LEU A 1 228 ? -31.310 -1.882 51.355 1.00 98.19 228 LEU A C 1
ATOM 1761 O O . LEU A 1 228 ? -32.186 -1.550 52.152 1.00 98.19 228 LEU A O 1
ATOM 1765 N N . LYS A 1 229 ? -31.186 -3.142 50.920 1.00 98.44 229 LYS A N 1
ATOM 1766 C CA . LYS A 1 229 ? -32.075 -4.237 51.345 1.00 98.44 229 LYS A CA 1
ATOM 1767 C C . LYS A 1 229 ? -31.993 -4.495 52.852 1.00 98.44 229 LYS A C 1
ATOM 1769 O O . LYS A 1 229 ? -33.027 -4.661 53.496 1.00 98.44 229 LYS A O 1
ATOM 1774 N N . ALA A 1 230 ? -30.791 -4.492 53.431 1.00 98.19 230 ALA A N 1
ATOM 1775 C CA . ALA A 1 230 ? -30.595 -4.660 54.872 1.00 98.19 230 ALA A CA 1
ATOM 1776 C C . ALA A 1 230 ? -31.177 -3.490 55.690 1.00 98.19 230 ALA A C 1
ATOM 1778 O O . ALA A 1 230 ? -31.779 -3.692 56.747 1.00 98.19 230 ALA A O 1
ATOM 1779 N N . ALA A 1 231 ? -31.046 -2.257 55.195 1.00 98.00 231 ALA A N 1
ATOM 1780 C CA . ALA A 1 231 ? -31.672 -1.093 55.814 1.00 98.00 231 ALA A CA 1
ATOM 1781 C C . ALA A 1 231 ? -33.206 -1.184 55.743 1.00 98.00 231 ALA A C 1
ATOM 1783 O O . ALA A 1 231 ? -33.878 -0.975 56.752 1.00 98.00 231 ALA A O 1
ATOM 1784 N N . GLN A 1 232 ? -33.762 -1.570 54.589 1.00 98.31 232 GLN A N 1
ATOM 1785 C CA . GLN A 1 232 ? -35.204 -1.769 54.407 1.00 98.31 232 GLN A CA 1
ATOM 1786 C C . GLN A 1 232 ? -35.769 -2.850 55.337 1.00 98.31 232 GLN A C 1
ATOM 1788 O O . GLN A 1 232 ? -36.812 -2.631 55.952 1.00 98.31 232 GLN A O 1
ATOM 1793 N N . SER A 1 233 ? -35.085 -3.989 55.494 1.00 98.12 233 SER A N 1
ATOM 1794 C CA . SER A 1 233 ? -35.526 -5.040 56.421 1.00 98.12 233 SER A CA 1
ATOM 1795 C C . SER A 1 233 ? -35.474 -4.574 57.878 1.00 98.12 233 SER A C 1
ATOM 1797 O O . SER A 1 233 ? -36.394 -4.847 58.648 1.00 98.12 233 SER A O 1
ATOM 1799 N N . THR A 1 234 ? -34.451 -3.798 58.246 1.00 98.25 234 THR A N 1
ATOM 1800 C CA . THR A 1 234 ? -34.337 -3.199 59.583 1.00 98.25 234 THR A CA 1
ATOM 1801 C C . THR A 1 234 ? -35.478 -2.219 59.855 1.00 98.25 234 THR A C 1
ATOM 1803 O O . THR A 1 234 ? -36.076 -2.270 60.930 1.00 98.25 234 THR A O 1
ATOM 1806 N N . ILE A 1 235 ? -35.816 -1.358 58.888 1.00 97.75 235 ILE A N 1
ATOM 1807 C CA . ILE A 1 235 ? -36.957 -0.434 58.985 1.00 97.75 235 ILE A CA 1
ATOM 1808 C C . ILE A 1 235 ? -38.257 -1.222 59.163 1.00 97.75 235 ILE A C 1
ATOM 1810 O O . ILE A 1 235 ? -38.992 -0.959 60.110 1.00 97.75 235 ILE A O 1
ATOM 1814 N N . ALA A 1 236 ? -38.498 -2.250 58.344 1.00 98.19 236 ALA A N 1
ATOM 1815 C CA . ALA A 1 236 ? -39.704 -3.072 58.442 1.00 98.19 236 ALA A CA 1
ATOM 1816 C C . ALA A 1 236 ? -39.847 -3.762 59.814 1.00 98.19 236 ALA A C 1
ATOM 1818 O O . ALA A 1 236 ? -40.936 -3.777 60.392 1.00 98.19 236 ALA A O 1
ATOM 1819 N N . LEU A 1 237 ? -38.749 -4.287 60.374 1.00 98.19 237 LEU A N 1
ATOM 1820 C CA . LEU A 1 237 ? -38.736 -4.869 61.722 1.00 98.19 237 LEU A CA 1
ATOM 1821 C C . LEU A 1 237 ? -39.037 -3.823 62.805 1.00 98.19 237 LEU A C 1
ATOM 1823 O O . LEU A 1 237 ? -39.780 -4.103 63.748 1.00 98.19 237 LEU A O 1
ATOM 1827 N N . ARG A 1 238 ? -38.478 -2.613 62.681 1.00 97.69 238 ARG A N 1
ATOM 1828 C CA . ARG A 1 238 ? -38.750 -1.504 63.610 1.00 97.69 238 ARG A CA 1
ATOM 1829 C C . ARG A 1 238 ? -40.201 -1.042 63.522 1.00 97.69 238 ARG A C 1
ATOM 1831 O O . ARG A 1 238 ? -40.822 -0.861 64.565 1.00 97.69 238 ARG A O 1
ATOM 1838 N N . ASP A 1 239 ? -40.761 -0.940 62.322 1.00 98.25 239 ASP A N 1
ATOM 1839 C CA . ASP A 1 239 ? -42.170 -0.599 62.109 1.00 98.25 239 ASP A CA 1
ATOM 1840 C C . ASP A 1 239 ? -43.101 -1.646 62.726 1.00 98.25 239 ASP A C 1
ATOM 1842 O O . ASP A 1 239 ? -44.083 -1.302 63.387 1.00 98.25 239 ASP A O 1
ATOM 1846 N N . GLN A 1 240 ? -42.782 -2.934 62.572 1.00 98.12 240 GLN A N 1
ATOM 1847 C CA . GLN A 1 240 ? -43.527 -4.010 63.222 1.00 98.12 240 GLN A CA 1
ATOM 1848 C C . GLN A 1 240 ? -43.434 -3.918 64.753 1.00 98.12 240 GLN A C 1
ATOM 1850 O O . GLN A 1 240 ? -44.451 -4.037 65.436 1.00 98.12 240 GLN A O 1
ATOM 1855 N N . ALA A 1 241 ? -42.244 -3.655 65.301 1.00 97.50 241 ALA A N 1
ATOM 1856 C CA . ALA A 1 241 ? -42.055 -3.473 66.739 1.00 97.50 241 ALA A CA 1
ATOM 1857 C C . ALA A 1 241 ? -42.847 -2.271 67.282 1.00 97.50 241 ALA A C 1
ATOM 1859 O O . ALA A 1 241 ? -43.470 -2.383 68.337 1.00 97.50 241 ALA A O 1
ATOM 1860 N N . LEU A 1 242 ? -42.886 -1.152 66.547 1.00 97.75 242 LEU A N 1
ATOM 1861 C CA . LEU A 1 242 ? -43.692 0.021 66.897 1.00 97.75 242 LEU A CA 1
ATOM 1862 C C . LEU A 1 242 ? -45.190 -0.297 66.895 1.00 97.75 242 LEU A C 1
ATOM 1864 O O . LEU A 1 242 ? -45.892 0.075 67.833 1.00 97.75 242 LEU A O 1
ATOM 1868 N N . ARG A 1 243 ? -45.689 -1.027 65.889 1.00 97.75 243 ARG A N 1
ATOM 1869 C CA . ARG A 1 243 ? -47.095 -1.472 65.852 1.00 97.75 243 ARG A CA 1
ATOM 1870 C C . ARG A 1 243 ? -47.441 -2.361 67.046 1.00 97.75 243 ARG A C 1
ATOM 1872 O O . ARG A 1 243 ? -48.470 -2.140 67.677 1.00 97.75 243 ARG A O 1
ATOM 1879 N N . ASN A 1 244 ? -46.571 -3.311 67.389 1.00 97.81 244 ASN A N 1
ATOM 1880 C CA . ASN A 1 244 ? -46.761 -4.185 68.549 1.00 97.81 244 ASN A CA 1
ATOM 1881 C C . ASN A 1 244 ? -46.758 -3.395 69.869 1.00 97.81 244 ASN A C 1
ATOM 1883 O O . ASN A 1 244 ? -47.618 -3.617 70.718 1.00 97.81 244 ASN A O 1
ATOM 1887 N N . ALA A 1 245 ? -45.823 -2.453 70.034 1.00 97.44 245 ALA A N 1
ATOM 1888 C CA . ALA A 1 245 ? -45.749 -1.595 71.216 1.00 97.44 245 ALA A CA 1
ATOM 1889 C C . ALA A 1 245 ? -46.990 -0.699 71.356 1.00 97.44 245 ALA A C 1
ATOM 1891 O O . ALA A 1 245 ? -47.525 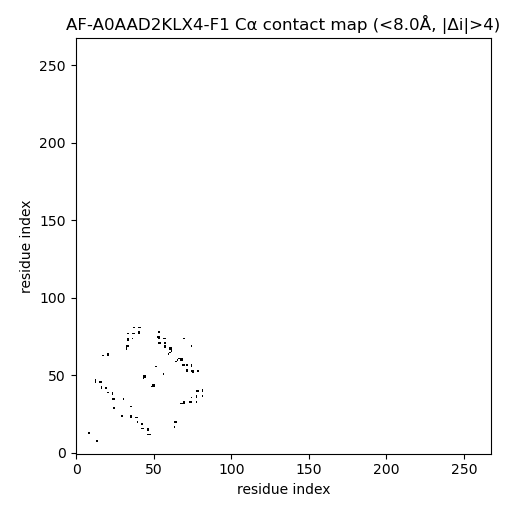-0.566 72.456 1.00 97.44 245 ALA A O 1
ATOM 1892 N N . ASN A 1 246 ? -47.489 -0.140 70.249 1.00 97.31 246 ASN A N 1
ATOM 1893 C CA . ASN A 1 246 ? -48.724 0.645 70.237 1.00 97.31 246 ASN A CA 1
ATOM 1894 C C . ASN A 1 246 ? -49.941 -0.211 70.618 1.00 97.31 246 ASN A C 1
ATOM 1896 O O . ASN A 1 246 ? -50.717 0.201 71.474 1.00 97.31 246 ASN A O 1
ATOM 1900 N N . ALA A 1 247 ? -50.065 -1.423 70.064 1.00 97.62 247 ALA A N 1
ATOM 1901 C CA . ALA A 1 247 ? -51.147 -2.347 70.407 1.00 97.62 247 ALA A CA 1
ATOM 1902 C C . ALA A 1 247 ? -51.138 -2.738 71.898 1.00 97.62 247 ALA A C 1
ATOM 1904 O O . ALA A 1 247 ? -52.189 -2.736 72.539 1.00 97.62 247 ALA A O 1
ATOM 1905 N N . LEU A 1 248 ? -49.958 -3.011 72.473 1.00 97.56 248 LEU A N 1
ATOM 1906 C CA . LEU A 1 248 ? -49.798 -3.245 73.915 1.00 97.56 248 LEU A CA 1
ATOM 1907 C C . LEU A 1 248 ? -50.166 -2.005 74.743 1.00 97.56 248 LEU A C 1
ATOM 1909 O O . LEU A 1 248 ? -50.827 -2.114 75.776 1.00 97.56 248 LEU A O 1
ATOM 1913 N N . GLY A 1 249 ? -49.756 -0.818 74.290 1.00 97.69 249 GLY A N 1
ATOM 1914 C CA . GLY A 1 249 ? -50.130 0.448 74.915 1.00 97.69 249 GLY A CA 1
ATOM 1915 C C . GLY A 1 249 ? -51.646 0.638 74.962 1.00 97.69 249 GLY A C 1
ATOM 1916 O O . GLY A 1 249 ? -52.192 1.002 76.004 1.00 97.69 249 GLY A O 1
ATOM 1917 N N . ASP A 1 250 ? -52.339 0.330 73.868 1.00 97.75 250 ASP A N 1
ATOM 1918 C CA . ASP A 1 250 ? -53.795 0.421 73.789 1.00 97.75 250 ASP A CA 1
ATOM 1919 C C . ASP A 1 250 ? -54.497 -0.643 74.645 1.00 97.75 250 ASP A C 1
ATOM 1921 O O . ASP A 1 250 ? -55.460 -0.309 75.340 1.00 97.75 250 ASP A O 1
ATOM 1925 N N . SER A 1 251 ? -53.985 -1.880 74.711 1.00 97.38 251 SER A N 1
ATOM 1926 C CA . SER A 1 251 ? -54.538 -2.903 75.614 1.00 97.38 251 SER A CA 1
ATOM 1927 C C . SER A 1 251 ? -54.378 -2.525 77.090 1.00 97.38 251 SER A C 1
ATOM 1929 O O . SER A 1 251 ? -55.309 -2.689 77.875 1.00 97.38 251 SER A O 1
ATOM 1931 N N . LEU A 1 252 ? -53.228 -1.959 77.481 1.00 96.75 252 LEU A N 1
ATOM 1932 C CA . LEU A 1 252 ? -53.006 -1.483 78.853 1.00 96.75 252 LEU A CA 1
ATOM 1933 C C . LEU A 1 252 ? -53.924 -0.304 79.202 1.00 96.75 252 LEU A C 1
ATOM 1935 O O . LEU A 1 252 ? -54.442 -0.231 80.316 1.00 96.75 252 LEU A O 1
ATOM 1939 N N . ARG A 1 253 ? -54.172 0.609 78.252 1.00 97.38 253 ARG A N 1
ATOM 1940 C CA . ARG A 1 253 ? -55.150 1.698 78.425 1.00 97.38 253 ARG A CA 1
ATOM 1941 C C . ARG A 1 253 ? -56.565 1.160 78.625 1.00 97.38 253 ARG A C 1
ATOM 1943 O O . ARG A 1 253 ? -57.280 1.674 79.482 1.00 97.38 253 ARG A O 1
ATOM 1950 N N . GLN A 1 254 ? -56.967 0.137 77.867 1.00 97.12 254 GLN A N 1
ATOM 1951 C CA . GLN A 1 254 ? -58.264 -0.526 78.043 1.00 97.12 254 GLN A CA 1
ATOM 1952 C C . GLN A 1 254 ? -58.384 -1.143 79.443 1.00 97.12 254 GLN A C 1
ATOM 1954 O O . GLN A 1 254 ? -59.325 -0.809 80.161 1.00 97.12 254 GLN A O 1
ATOM 1959 N N . GLN A 1 255 ? -57.386 -1.918 79.881 1.00 96.69 255 GLN A N 1
ATOM 1960 C CA . GLN A 1 255 ? -57.352 -2.517 81.223 1.00 96.69 255 GLN A CA 1
ATOM 1961 C C . GLN A 1 255 ? -57.397 -1.469 82.346 1.00 96.69 255 GLN A C 1
ATOM 1963 O O . GLN A 1 255 ? -58.141 -1.621 83.311 1.00 96.69 255 GLN A O 1
ATOM 1968 N N . LEU A 1 256 ? -56.638 -0.373 82.230 1.00 96.56 256 LEU A N 1
ATOM 1969 C CA . LEU A 1 256 ? -56.681 0.724 83.204 1.00 96.56 256 LEU A CA 1
ATOM 1970 C C . LEU A 1 256 ? -58.064 1.377 83.281 1.00 96.56 256 LEU A C 1
ATOM 1972 O O . LEU A 1 256 ? -58.530 1.704 84.373 1.00 96.56 256 LEU A O 1
ATOM 1976 N N . ASN A 1 257 ? -58.725 1.573 82.140 1.00 96.38 257 ASN A N 1
ATOM 1977 C CA . ASN A 1 257 ? -60.072 2.132 82.099 1.00 96.38 257 ASN A CA 1
ATOM 1978 C C . ASN A 1 257 ? -61.106 1.175 82.711 1.00 96.38 257 ASN A C 1
ATOM 1980 O O . ASN A 1 257 ? -61.996 1.633 83.426 1.00 96.38 257 ASN A O 1
ATOM 1984 N N . GLU A 1 258 ? -60.980 -0.134 82.487 1.00 95.81 258 GLU A N 1
ATOM 1985 C CA . GLU A 1 258 ? -61.805 -1.158 83.141 1.00 95.81 258 GLU A CA 1
ATOM 1986 C C . GLU A 1 258 ? -61.601 -1.171 84.660 1.00 95.81 258 GLU A C 1
ATOM 1988 O O . GLU A 1 258 ? -62.574 -1.123 85.412 1.00 95.81 258 GLU A O 1
ATOM 1993 N N . LEU A 1 259 ? -60.349 -1.151 85.129 1.00 95.00 259 LEU A N 1
ATOM 1994 C CA . LEU A 1 259 ? -60.035 -1.078 86.559 1.00 95.00 259 LEU A CA 1
ATOM 1995 C C . LEU A 1 259 ? -60.599 0.193 87.206 1.00 95.00 259 LEU A C 1
ATOM 1997 O O . LEU A 1 259 ? -61.175 0.119 88.289 1.00 95.00 259 LEU A O 1
ATOM 2001 N N . ARG A 1 260 ? -60.487 1.350 86.540 1.00 93.81 260 ARG A N 1
ATOM 2002 C CA . ARG A 1 260 ? -61.087 2.607 87.017 1.00 93.81 260 ARG A CA 1
ATOM 2003 C C . ARG A 1 260 ? -62.607 2.516 87.131 1.00 93.81 260 ARG A C 1
ATOM 2005 O O . ARG A 1 260 ? -63.148 2.962 88.136 1.00 93.81 260 ARG A O 1
ATOM 2012 N N . ARG A 1 261 ? -63.283 1.918 86.145 1.00 93.62 261 ARG A N 1
ATOM 2013 C CA . ARG A 1 261 ? -64.737 1.683 86.203 1.00 93.62 261 ARG A CA 1
ATOM 2014 C C . ARG A 1 261 ? -65.114 0.773 87.371 1.00 93.62 261 ARG A C 1
ATOM 2016 O O . ARG A 1 261 ? -66.034 1.095 88.108 1.00 93.62 261 ARG A O 1
ATOM 2023 N N . ASN A 1 262 ? -64.380 -0.320 87.577 1.00 93.31 262 ASN A N 1
ATOM 2024 C CA . ASN A 1 262 ? -64.643 -1.254 88.676 1.00 93.31 262 ASN A CA 1
ATOM 2025 C C . ASN A 1 262 ? -64.447 -0.619 90.060 1.00 93.31 262 ASN A C 1
ATOM 2027 O O . ASN A 1 262 ? -65.150 -0.987 90.995 1.00 93.31 262 ASN A O 1
ATOM 2031 N N . LEU A 1 263 ? -63.497 0.314 90.200 1.00 91.88 263 LEU A N 1
ATOM 2032 C CA . LEU A 1 263 ? -63.313 1.078 91.436 1.00 91.88 263 LEU A CA 1
ATOM 2033 C C . LEU A 1 263 ? -64.465 2.059 91.671 1.00 91.88 263 LEU A C 1
ATOM 2035 O O . LEU A 1 263 ? -64.998 2.084 92.770 1.00 91.88 263 LEU A O 1
ATOM 2039 N N . GLN A 1 264 ? -64.908 2.784 90.639 1.00 89.50 264 GLN A N 1
ATOM 2040 C CA . GLN A 1 264 ? -66.056 3.695 90.751 1.00 89.50 264 GLN A CA 1
ATOM 2041 C C . GLN A 1 264 ? -67.340 2.976 91.185 1.00 89.50 264 GLN A C 1
ATOM 2043 O O . GLN A 1 264 ? -68.039 3.472 92.054 1.00 89.50 264 GLN A O 1
ATOM 2048 N N . VAL A 1 265 ? -67.612 1.781 90.647 1.00 83.75 265 VAL A N 1
ATOM 2049 C CA . VAL A 1 265 ? -68.778 0.958 91.036 1.00 83.75 265 VAL A CA 1
ATOM 2050 C C . VAL A 1 265 ? -68.692 0.457 92.485 1.00 83.75 265 VAL A C 1
ATOM 2052 O O . VAL A 1 265 ? -69.702 0.085 93.066 1.00 83.75 265 VAL A O 1
ATOM 2055 N N . ARG A 1 266 ? -67.492 0.394 93.073 1.00 75.25 266 ARG A N 1
ATOM 2056 C CA . ARG A 1 266 ? -67.285 -0.088 94.446 1.00 75.25 266 ARG A CA 1
ATOM 2057 C C . ARG A 1 266 ? -67.473 0.991 95.512 1.00 75.25 266 ARG A C 1
ATOM 2059 O O . ARG A 1 266 ? -67.631 0.632 96.675 1.00 75.25 266 ARG A O 1
ATOM 2066 N N . ASP A 1 267 ? -67.398 2.258 95.114 1.00 73.69 267 ASP A N 1
ATOM 2067 C CA . ASP A 1 267 ? -67.547 3.419 95.994 1.00 73.69 267 ASP A CA 1
ATOM 2068 C C . ASP A 1 267 ? -69.002 3.950 96.039 1.00 73.69 267 ASP A C 1
ATOM 2070 O O . ASP A 1 267 ? -69.290 4.855 96.823 1.00 73.69 267 ASP A O 1
ATOM 2074 N N . GLU A 1 268 ? -69.911 3.383 95.231 1.00 59.50 268 GLU A N 1
ATOM 2075 C CA . GLU A 1 268 ? -71.371 3.616 95.238 1.00 59.50 268 GLU A CA 1
ATOM 2076 C C . GLU A 1 268 ? -72.124 2.524 96.018 1.00 59.50 268 GLU A C 1
ATOM 2078 O O . GLU A 1 268 ? -73.087 2.881 96.738 1.00 59.50 268 GLU A O 1
#

Solvent-accessible surface area (backbone atoms only — not comparable to full-atom values): 15597 Å² total; per-residue (Å²): 139,81,79,84,83,79,77,80,63,56,70,82,53,46,52,59,51,47,52,50,52,52,51,53,46,68,75,42,76,85,60,53,69,64,63,51,40,64,58,48,56,57,53,48,30,72,68,68,76,51,87,75,56,49,70,55,54,51,53,50,32,54,72,74,39,68,90,54,80,72,54,69,63,58,44,44,52,43,52,49,52,50,51,54,55,54,53,53,50,57,67,69,69,73,82,76,89,79,83,83,83,77,83,79,80,82,88,79,89,82,82,90,78,91,80,92,61,96,85,56,53,70,60,54,51,51,50,52,52,50,53,52,51,51,54,51,50,52,51,51,50,52,51,47,55,51,48,52,52,51,51,52,51,49,53,52,52,53,48,53,49,51,52,52,49,53,51,51,52,52,53,48,52,51,51,52,53,50,52,53,50,50,53,51,50,53,50,51,50,49,54,51,51,52,51,50,51,53,51,51,53,48,52,53,50,52,50,54,53,50,51,52,52,52,52,49,53,54,49,53,51,52,54,51,52,52,51,50,51,53,51,51,52,52,49,53,54,50,54,51,51,51,52,53,52,51,52,51,53,50,51,52,52,50,53,52,52,50,52,52,51,58,52,57,66,69,77,109

Radius of gyration: 57.48 Å; Cα contacts (8 Å, |Δi|>4): 58; chains: 1; bounding box: 134×38×182 Å

Secondary structure (DSSP, 8-state):
-PPP-S----HHHHHHHHHHHHHHHHHSTT--HHHHHHHHHHHHHHHHSS---HHHHHHHHHHH-TT----HHHHHHHHHHHHHHHHHHHHHSSSS-----PPPPPPPP--------TTTHHHHHHHHHHHHHHHHHHHHHHHHHHHHHHHHHHHHHHHHHHHHHHHHHHHHHHHHHHHHHHHHHHHHHHHHHHHHHHHHHHHHHHHHHHHHHHHHHHHHHHHHHHHHHHHHHHHHHHHHHHHHHHHHHHHHHHHHHHHHHHHHHH--

pLDDT: mean 84.68, std 18.52, range [34.44, 98.69]

Organism: Achromobacter aegrifaciens (NCBI:txid1287736)

Foldseek 3Di:
DDDDDDDDPPPQLLVQLLVQLVVLCVVDPPDDLLVSLLSNQVSSCVSPVDRDQLVVVQVSCCVRPVVRHDDSVSNVVSSVVVCVVVVVVVVVPPPDDDDDDDDDDDDDDDDDDDDDDPPCVVVVVVVVVVVVVVVVVVVVVVVVVVVVVVVVVVVVVVVVVVVVVVVVVVVVVVVVVVVVVVVVVVVVVVVVVVVVVVVVVVVVVVVVVVVVVVVVVVVVVVVVVVVVVVVVVVVVVVVVVVVVVVVVVVVVVVVVVVVVVVVVVVVD

Mean predicted aligned error: 18.62 Å

Sequence (268 aa):
MARPRILPLPDEQARPIARGVQAIEAARPGSSNREFLREFVPLVVKVTGELFGAQTFQKLLRQMAPHRTPSSTTVQDAIHEYRSEVGADALRGASHDSPPIADAPPPKRMRDVRNDKASGMQDEAALAAVELGKLHQLEVERLRARAEIMEARAAAADKARQDAVADAIAARAQAEGLQEAVANYQTLIKQLSETIQITQERAAADNRANLLRVDEVRRETREAEERLKAAQSTIALRDQALRNANALGDSLRQQLNELRRNLQVRDE